Protein AF-A0A973GVQ7-F1 (afdb_monomer)

Secondary structure (DSSP, 8-state):
-HHHHHHHTT-SEEEEE-S-PEESSSTTEE-S----HHHHHHHHHHHHHTT-EEEEEE-SHHHHHHHHHHT-SEEEE-TT--HHHHHHHHHHT-EEE--HHHHHHHHHHSTT-HHHHHHHHHHHHHHHHHHHHHHHTT--B-------TT-GGGTTHHHHHHHHHHHTT--HHHHHHIIIIIHHHHH--

pLDDT: mean 93.98, std 6.89, range [65.0, 98.88]

Radius of gyration: 16.35 Å; Cα contacts (8 Å, |Δi|>4): 325; chains: 1; bounding box: 39×35×39 Å

Nearest PDB structures (foldseek):
  2qs8-assembly1_A  TM=8.016E-01  e=3.398E-11  Alteromonas macleodii
  3mtw-assembly1_A  TM=8.239E-01  e=4.377E-10  Caulobacter vibrioides
  3feq-assembly2_M  TM=8.309E-01  e=1.442E-09  unidentified
  4c60-assembly2_C  TM=8.393E-01  e=1.026E-09  Aspergillus niger
  4c65-assembly2_H-3  TM=8.334E-01  e=4.244E-09  Aspergillus niger

Mean predicted aligned error: 3.51 Å

Structure (mmCIF, N/CA/C/O backbone):
data_AF-A0A973GVQ7-F1
#
_entry.id   AF-A0A973GVQ7-F1
#
loop_
_atom_site.group_PDB
_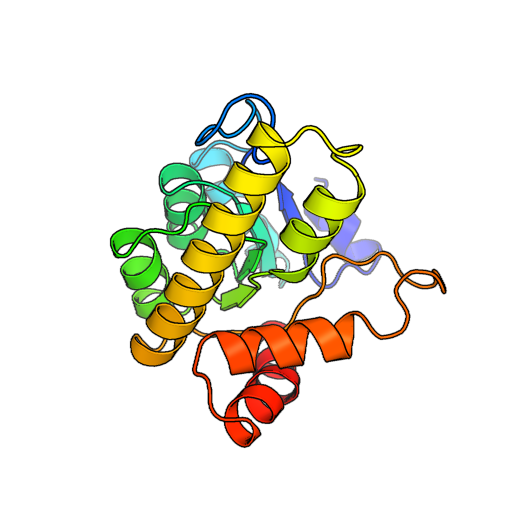atom_site.id
_atom_site.type_symbol
_atom_site.label_atom_id
_atom_site.label_alt_id
_atom_site.label_comp_id
_atom_site.label_asym_id
_atom_site.label_entity_id
_atom_site.label_seq_id
_atom_site.pdbx_PDB_ins_code
_atom_site.Cartn_x
_atom_site.Cartn_y
_atom_site.Cartn_z
_atom_site.occupancy
_atom_site.B_iso_or_equiv
_atom_site.auth_seq_id
_atom_site.auth_comp_id
_atom_site.auth_asym_id
_atom_site.auth_atom_id
_atom_site.pdbx_PDB_model_num
ATOM 1 N N . MET A 1 1 ? -4.700 16.842 22.163 1.00 79.12 1 MET A N 1
ATOM 2 C CA . MET A 1 1 ? -4.064 15.659 21.551 1.00 79.12 1 MET A CA 1
ATOM 3 C C . MET A 1 1 ? -4.290 15.729 20.045 1.00 79.12 1 MET A C 1
ATOM 5 O O . MET A 1 1 ? -5.396 16.073 19.644 1.00 79.12 1 MET A O 1
ATOM 9 N N . GLU A 1 2 ? -3.258 15.483 19.234 1.00 92.88 2 GLU A N 1
ATOM 10 C CA . GLU A 1 2 ? -3.219 15.854 17.804 1.00 92.88 2 GLU A CA 1
ATOM 11 C C . GLU A 1 2 ? -4.298 15.180 16.939 1.00 92.88 2 GLU A C 1
ATOM 13 O O . GLU A 1 2 ? -4.931 15.851 16.133 1.00 92.88 2 GLU A O 1
ATOM 18 N N . ILE A 1 3 ? -4.600 13.894 17.158 1.00 94.88 3 ILE A N 1
ATOM 19 C CA . ILE A 1 3 ? -5.640 13.168 16.397 1.00 94.88 3 ILE A CA 1
ATOM 20 C C . ILE A 1 3 ? -7.017 13.833 16.534 1.00 94.88 3 ILE A C 1
ATOM 22 O O . ILE A 1 3 ? -7.736 13.996 15.551 1.00 94.88 3 ILE A O 1
ATOM 26 N N . LEU A 1 4 ? -7.382 14.260 17.747 1.00 94.44 4 LEU A N 1
ATOM 27 C CA . LEU A 1 4 ? -8.649 14.950 17.989 1.00 94.44 4 LEU A CA 1
ATOM 28 C C . LEU A 1 4 ? -8.700 16.303 17.271 1.00 94.44 4 LEU A C 1
ATOM 30 O O . LEU A 1 4 ? -9.751 16.688 16.764 1.00 94.44 4 LEU A O 1
ATOM 34 N N . LYS A 1 5 ? -7.570 17.014 17.220 1.00 96.69 5 LYS A N 1
ATOM 35 C CA . LYS A 1 5 ? -7.463 18.268 16.474 1.00 96.69 5 LYS A CA 1
ATOM 36 C C . LYS A 1 5 ? -7.666 18.013 14.979 1.00 96.69 5 LYS A C 1
ATOM 38 O O . LYS A 1 5 ? -8.563 18.615 14.408 1.00 96.69 5 LYS A O 1
ATOM 43 N N . LEU A 1 6 ? -6.947 17.049 14.395 1.00 96.69 6 LEU A N 1
ATOM 44 C CA . LEU A 1 6 ? -7.108 16.659 12.988 1.00 96.69 6 LEU A CA 1
ATOM 45 C C . LEU A 1 6 ? -8.555 16.279 12.658 1.00 96.69 6 LEU A C 1
ATOM 47 O O . LEU A 1 6 ? -9.089 16.721 11.645 1.00 96.69 6 LEU A O 1
ATOM 51 N N . ARG A 1 7 ? -9.226 15.519 13.534 1.00 95.81 7 ARG A N 1
ATOM 52 C CA . ARG A 1 7 ? -10.652 15.212 13.368 1.00 95.81 7 ARG A CA 1
ATOM 53 C C . ARG A 1 7 ? -11.508 16.477 13.338 1.00 95.81 7 ARG A C 1
ATOM 55 O O . ARG A 1 7 ? -12.379 16.603 12.485 1.00 95.81 7 ARG A O 1
ATOM 62 N N . ASN A 1 8 ? -11.310 17.376 14.300 1.00 96.75 8 ASN A N 1
ATOM 63 C CA . ASN A 1 8 ? -12.098 18.605 14.405 1.00 96.75 8 ASN A CA 1
ATOM 64 C C . ASN A 1 8 ? -11.833 19.554 13.223 1.00 96.75 8 ASN A C 1
ATOM 66 O O . ASN A 1 8 ? -12.733 20.290 12.832 1.00 96.75 8 ASN A O 1
ATOM 70 N N . ASP A 1 9 ? -10.643 19.469 12.627 1.00 97.25 9 ASP A N 1
ATOM 71 C CA . ASP A 1 9 ? -10.263 20.169 11.398 1.00 97.25 9 ASP A CA 1
ATOM 72 C C . ASP A 1 9 ? -10.809 19.475 10.127 1.00 97.25 9 ASP A C 1
ATOM 74 O O . ASP A 1 9 ? -10.591 19.953 9.015 1.00 97.25 9 ASP A O 1
ATOM 78 N N . GLY A 1 10 ? -11.552 18.370 10.275 1.00 96.31 10 GLY A N 1
ATOM 79 C CA . GLY A 1 10 ? -12.269 17.696 9.191 1.00 96.31 10 GLY A 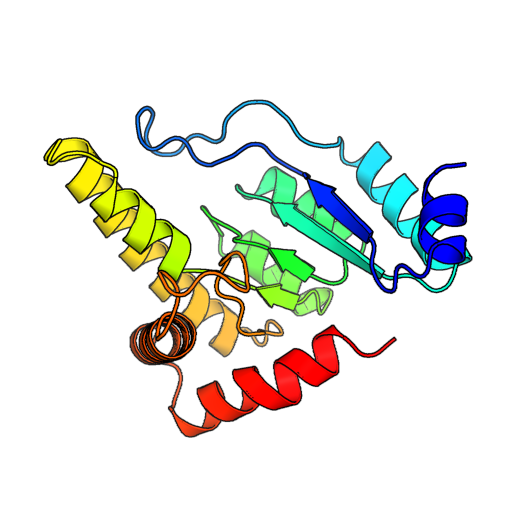CA 1
ATOM 80 C C . GLY A 1 10 ? -11.566 16.477 8.595 1.00 96.31 10 GLY A C 1
ATOM 81 O O . GLY A 1 10 ? -11.977 16.014 7.536 1.00 96.31 10 GLY A O 1
ATOM 82 N N . ALA A 1 11 ? -10.522 15.939 9.233 1.00 95.94 11 ALA A N 1
ATOM 83 C CA . ALA A 1 11 ? -9.869 14.728 8.742 1.00 95.94 11 ALA A CA 1
ATOM 84 C C . ALA A 1 11 ? -10.809 13.510 8.794 1.00 95.94 11 ALA A C 1
ATOM 86 O O . ALA A 1 11 ? -11.403 13.210 9.832 1.00 95.94 11 ALA A O 1
ATOM 87 N N . ASP A 1 12 ? -10.873 12.766 7.688 1.00 93.81 12 ASP A N 1
ATOM 88 C CA . ASP A 1 12 ? -11.610 11.500 7.594 1.00 93.81 12 ASP A CA 1
ATOM 89 C C . ASP A 1 12 ? -10.778 10.280 8.004 1.00 93.81 12 ASP A C 1
ATOM 91 O O . ASP A 1 12 ? -11.312 9.269 8.467 1.00 93.81 12 ASP A O 1
ATOM 95 N N . ILE A 1 13 ? -9.464 10.372 7.808 1.00 96.12 13 ILE A N 1
ATOM 96 C CA . ILE A 1 13 ? -8.483 9.296 7.947 1.00 96.12 13 ILE A CA 1
ATOM 97 C C . ILE A 1 13 ? -7.193 9.900 8.507 1.00 96.12 13 ILE A C 1
ATOM 99 O O . ILE A 1 13 ? -6.835 11.035 8.189 1.00 96.12 13 ILE A O 1
ATOM 103 N N . ILE A 1 14 ? -6.462 9.123 9.301 1.00 97.81 14 ILE A N 1
ATOM 104 C CA . ILE A 1 14 ? -5.103 9.447 9.734 1.00 97.81 14 ILE A CA 1
ATOM 105 C C . ILE A 1 14 ? -4.108 8.684 8.854 1.00 97.81 14 ILE A C 1
ATOM 107 O O . ILE A 1 14 ? -4.175 7.462 8.753 1.00 97.81 14 ILE A O 1
ATOM 111 N N . LYS A 1 15 ? -3.155 9.382 8.231 1.00 97.56 15 LYS A N 1
ATOM 112 C CA . LYS A 1 15 ? -2.021 8.750 7.537 1.00 97.56 15 LYS A CA 1
ATOM 113 C C . LYS A 1 15 ? -0.801 8.775 8.452 1.00 97.56 15 LYS A C 1
ATOM 115 O O . LYS A 1 15 ? -0.474 9.824 9.002 1.00 97.56 15 LYS A O 1
ATOM 120 N N . ILE A 1 16 ? -0.113 7.645 8.582 1.00 98.00 16 ILE A N 1
ATOM 121 C CA . ILE A 1 16 ? 1.138 7.537 9.342 1.00 98.00 16 ILE A CA 1
ATOM 122 C C . ILE A 1 16 ? 2.281 7.030 8.464 1.00 98.00 16 ILE A C 1
ATOM 124 O O . ILE A 1 16 ? 2.065 6.389 7.432 1.00 98.00 16 ILE A O 1
ATOM 128 N N . ILE A 1 17 ? 3.504 7.297 8.915 1.00 96.81 17 ILE A N 1
ATOM 129 C CA . ILE A 1 17 ? 4.741 6.784 8.330 1.00 96.81 17 ILE A CA 1
ATOM 130 C C . ILE A 1 17 ? 5.286 5.712 9.282 1.00 96.81 17 ILE A C 1
ATOM 132 O O . ILE A 1 17 ? 5.779 6.034 10.358 1.00 96.81 17 ILE A O 1
ATOM 136 N N . ALA A 1 18 ? 5.124 4.436 8.931 1.00 96.94 18 ALA A N 1
ATOM 137 C CA . ALA A 1 18 ? 5.507 3.286 9.761 1.00 96.94 18 ALA A CA 1
ATOM 138 C C . ALA A 1 18 ? 6.899 2.722 9.415 1.00 96.94 18 ALA A C 1
ATOM 140 O O . ALA A 1 18 ? 7.413 1.862 10.120 1.00 96.94 18 ALA A O 1
ATOM 141 N N . SER A 1 19 ? 7.521 3.216 8.345 1.00 96.62 19 SER A N 1
ATOM 142 C CA . SER A 1 19 ? 8.895 2.901 7.945 1.00 96.62 19 SER A CA 1
ATOM 143 C C . SER A 1 19 ? 9.530 4.096 7.238 1.00 96.62 19 SER A C 1
ATOM 145 O O . SER A 1 19 ? 8.832 5.038 6.868 1.00 96.62 19 SER A O 1
ATOM 147 N N . GLY A 1 20 ? 10.832 4.035 6.964 1.00 93.50 20 GLY A N 1
ATOM 148 C CA . GLY A 1 20 ? 11.444 4.905 5.962 1.00 93.50 20 GLY A CA 1
ATOM 149 C C . GLY A 1 20 ? 11.081 4.527 4.520 1.00 93.50 20 GLY A C 1
ATOM 150 O O . GLY A 1 20 ? 10.266 3.632 4.259 1.00 93.50 20 GLY A O 1
ATOM 151 N N . VAL A 1 21 ? 11.733 5.207 3.578 1.00 90.00 21 VAL A N 1
ATOM 152 C CA . VAL A 1 21 ? 11.596 4.960 2.138 1.00 90.00 21 VAL A CA 1
ATOM 153 C C . VAL A 1 21 ? 12.540 3.848 1.692 1.00 90.00 21 VAL A C 1
ATOM 155 O O . VAL A 1 21 ? 13.562 3.592 2.328 1.00 90.00 21 VAL A O 1
ATOM 158 N N . VAL A 1 22 ? 12.223 3.188 0.581 1.00 88.00 22 VAL A N 1
ATOM 159 C CA . VAL A 1 22 ? 13.160 2.246 -0.040 1.00 88.00 22 VAL A CA 1
ATOM 160 C C . VAL A 1 22 ? 14.355 3.008 -0.604 1.00 88.00 22 VAL A C 1
ATOM 162 O O . VAL A 1 22 ? 14.188 4.022 -1.281 1.00 88.00 22 VAL A O 1
ATOM 165 N N . SER A 1 23 ? 15.559 2.511 -0.329 1.00 83.75 23 SER A N 1
ATOM 166 C CA . SER A 1 23 ? 16.778 3.029 -0.937 1.00 83.75 23 SER A CA 1
ATOM 167 C C . SER A 1 23 ? 17.035 2.345 -2.273 1.00 83.75 23 SER A C 1
ATOM 169 O O . SER A 1 23 ? 17.154 1.123 -2.351 1.00 83.75 23 SER A O 1
ATOM 171 N N . PHE A 1 24 ? 17.165 3.148 -3.326 1.00 75.50 24 PHE A N 1
ATOM 172 C CA . PHE A 1 24 ? 17.597 2.667 -4.640 1.00 75.50 24 PHE A CA 1
ATOM 173 C C . PHE A 1 24 ? 19.120 2.718 -4.814 1.00 75.50 24 PHE A C 1
ATOM 175 O O . PHE A 1 24 ? 19.647 2.105 -5.736 1.00 75.50 24 PHE A O 1
ATOM 182 N N . GLU A 1 25 ? 19.832 3.415 -3.922 1.00 75.50 25 GLU A N 1
ATOM 183 C CA . GLU A 1 25 ? 21.301 3.443 -3.892 1.00 75.50 25 GLU A CA 1
ATOM 184 C C . GLU A 1 25 ? 21.886 2.293 -3.057 1.00 75.50 25 GLU A C 1
ATOM 186 O O . GLU A 1 25 ? 22.989 1.829 -3.331 1.00 75.50 25 GLU A O 1
ATOM 191 N N . LEU A 1 26 ? 21.134 1.808 -2.062 1.00 79.19 26 LEU A N 1
ATOM 192 C CA . LEU A 1 26 ? 21.464 0.639 -1.244 1.00 79.19 26 LEU A CA 1
ATOM 193 C C . LEU A 1 26 ? 20.384 -0.437 -1.449 1.00 79.19 26 LEU A C 1
ATOM 195 O O . LEU A 1 26 ? 19.419 -0.488 -0.677 1.00 79.19 26 LEU A O 1
ATOM 199 N N . PRO A 1 27 ? 20.522 -1.278 -2.490 1.00 76.75 27 PRO A N 1
ATOM 200 C CA . PRO A 1 27 ? 19.549 -2.302 -2.847 1.00 76.75 27 PRO A CA 1
ATOM 201 C C . PRO A 1 27 ? 19.057 -3.142 -1.667 1.00 76.75 27 PRO A C 1
ATOM 203 O O . PRO A 1 27 ? 19.843 -3.618 -0.849 1.00 76.75 27 PRO A O 1
ATOM 206 N N . GLY A 1 28 ? 17.741 -3.345 -1.594 1.00 77.25 28 GLY A N 1
ATOM 207 C CA . GLY A 1 28 ? 17.105 -4.181 -0.572 1.00 77.25 28 GLY A CA 1
ATOM 208 C C . GLY A 1 28 ? 16.998 -3.536 0.812 1.00 77.25 28 GLY A C 1
ATOM 209 O O . GLY A 1 28 ? 16.635 -4.219 1.767 1.00 77.25 28 GLY A O 1
ATOM 210 N N . THR A 1 29 ? 17.306 -2.242 0.947 1.00 86.56 29 THR A N 1
ATOM 211 C CA . THR A 1 29 ? 17.254 -1.549 2.240 1.00 86.56 29 THR A CA 1
ATOM 212 C C . THR A 1 29 ? 16.146 -0.505 2.302 1.00 86.56 29 THR A C 1
ATOM 214 O O . THR A 1 29 ? 15.753 0.102 1.303 1.00 86.56 29 THR A O 1
ATOM 217 N N . VAL A 1 30 ? 15.645 -0.296 3.516 1.00 90.94 30 VAL A N 1
ATOM 218 C CA . VAL A 1 30 ? 14.719 0.782 3.863 1.00 90.94 30 VAL A CA 1
ATOM 219 C C . VAL A 1 30 ? 15.483 1.761 4.744 1.00 90.94 30 VAL A C 1
ATOM 221 O O . VAL A 1 30 ? 16.215 1.343 5.644 1.00 90.94 30 VAL A O 1
ATOM 224 N N . THR A 1 31 ? 15.351 3.061 4.483 1.00 90.25 31 THR A N 1
ATOM 225 C CA . THR A 1 31 ? 16.006 4.081 5.306 1.00 90.25 31 THR A CA 1
ATOM 226 C C . THR A 1 31 ? 15.492 4.015 6.750 1.00 90.25 31 THR A C 1
ATOM 228 O O . THR A 1 31 ? 14.340 3.633 6.975 1.00 90.25 31 THR A O 1
ATOM 231 N N . PRO A 1 32 ? 16.287 4.430 7.750 1.00 87.88 32 PRO A N 1
ATOM 232 C CA . PRO A 1 32 ? 15.789 4.559 9.115 1.00 87.88 32 PRO A CA 1
ATOM 233 C C . PRO A 1 32 ? 14.586 5.507 9.196 1.00 87.88 32 PRO A C 1
ATOM 235 O O . PRO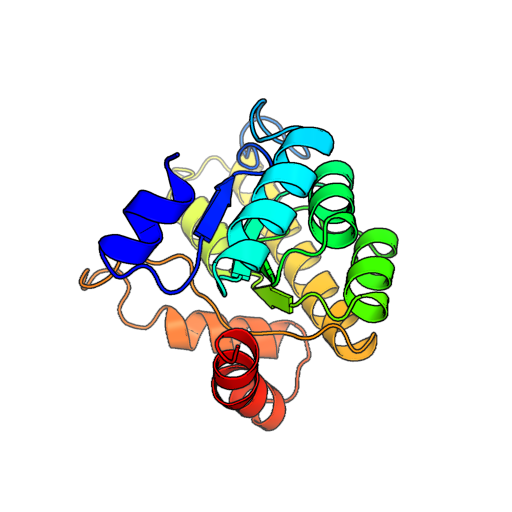 A 1 32 ? 14.510 6.491 8.456 1.00 87.88 32 PRO A O 1
ATOM 238 N N . GLY A 1 33 ? 13.672 5.225 10.121 1.00 90.06 33 GLY A N 1
ATOM 239 C CA . GLY A 1 33 ? 12.511 6.064 10.405 1.00 90.06 33 GLY A CA 1
ATOM 240 C C . GLY A 1 33 ? 11.217 5.268 10.535 1.00 90.06 33 GLY A C 1
ATOM 241 O O . GLY A 1 33 ? 11.180 4.059 10.307 1.00 90.06 33 GLY A O 1
ATOM 242 N N . GLY A 1 34 ? 10.155 5.988 10.880 1.00 93.94 34 GLY A N 1
ATOM 243 C CA . GLY A 1 34 ? 8.832 5.432 11.126 1.00 93.94 34 GLY A CA 1
ATOM 244 C C . GLY A 1 34 ? 8.540 5.189 12.605 1.00 93.94 34 GLY A C 1
ATOM 245 O O . GLY A 1 34 ? 9.440 5.182 13.444 1.00 93.94 34 GLY A O 1
ATOM 246 N N . PHE A 1 35 ? 7.256 5.033 12.913 1.00 94.38 35 PHE A N 1
ATOM 247 C CA . PHE A 1 35 ? 6.781 4.722 14.259 1.00 94.38 35 PHE A CA 1
ATOM 248 C C . PHE A 1 35 ? 7.119 3.285 14.671 1.00 94.38 35 PHE A C 1
ATOM 250 O O . PHE A 1 35 ? 7.047 2.354 13.870 1.00 94.38 35 PHE A O 1
ATOM 257 N N . SER A 1 36 ? 7.428 3.094 15.951 1.00 95.56 36 SER A N 1
ATOM 258 C CA . SER A 1 36 ? 7.532 1.772 16.569 1.00 95.56 36 SER A CA 1
ATOM 259 C C . SER A 1 36 ? 6.179 1.051 16.597 1.00 95.56 36 SER A C 1
ATOM 261 O O . SER A 1 36 ? 5.117 1.668 16.512 1.00 95.56 36 SER A O 1
ATOM 263 N N . ALA A 1 37 ? 6.193 -0.271 16.787 1.00 96.44 37 ALA A N 1
ATOM 264 C CA . ALA A 1 37 ? 4.963 -1.060 16.887 1.00 96.44 37 ALA A CA 1
ATOM 265 C C . ALA A 1 37 ? 4.026 -0.573 18.015 1.00 96.44 37 ALA A C 1
ATOM 267 O O . ALA A 1 37 ? 2.806 -0.594 17.852 1.00 96.44 37 ALA A O 1
ATOM 268 N N . ASP A 1 38 ? 4.576 -0.101 19.138 1.00 98.06 38 ASP A N 1
ATOM 269 C CA . ASP A 1 38 ? 3.792 0.453 20.250 1.00 98.06 38 ASP A CA 1
ATOM 270 C C . ASP A 1 38 ? 3.126 1.778 19.887 1.00 98.06 38 ASP A C 1
ATOM 272 O O . ASP A 1 38 ? 1.942 1.973 20.165 1.00 98.06 38 ASP A O 1
ATOM 276 N N . GLU A 1 39 ? 3.851 2.660 19.202 1.00 97.81 39 GLU A N 1
ATOM 277 C CA . GLU A 1 39 ? 3.306 3.927 18.719 1.00 97.81 39 GLU A CA 1
ATOM 278 C C . GLU A 1 39 ? 2.222 3.699 17.664 1.00 97.81 39 GLU A C 1
ATOM 280 O O . GLU A 1 39 ? 1.172 4.333 17.732 1.00 97.81 39 GLU A O 1
ATOM 285 N N . ILE A 1 40 ? 2.410 2.753 16.735 1.00 98.44 40 ILE A N 1
ATOM 286 C CA . ILE A 1 40 ? 1.380 2.426 15.739 1.00 98.44 40 ILE A CA 1
ATOM 287 C C . ILE A 1 40 ? 0.117 1.899 16.433 1.00 98.44 40 ILE A C 1
ATOM 289 O O . ILE A 1 40 ? -0.982 2.364 16.130 1.00 98.44 40 ILE A O 1
ATOM 293 N N . ARG A 1 41 ? 0.253 0.982 17.404 1.00 98.44 41 ARG A N 1
ATOM 294 C CA . ARG A 1 41 ? -0.886 0.480 18.193 1.00 98.44 41 ARG A CA 1
ATOM 295 C C . ARG A 1 41 ? -1.614 1.601 18.926 1.00 98.44 41 ARG A C 1
ATOM 297 O O . ARG A 1 41 ? -2.844 1.638 18.907 1.00 98.44 41 ARG A O 1
ATOM 304 N N . PHE A 1 42 ? -0.871 2.524 19.533 1.00 97.94 42 PHE A N 1
ATOM 305 C CA . PHE A 1 42 ? -1.446 3.693 20.190 1.00 97.94 42 PHE A CA 1
ATOM 306 C C . PHE A 1 42 ? -2.214 4.580 19.200 1.00 97.94 42 PHE A C 1
ATOM 308 O O . PHE A 1 42 ? -3.365 4.926 19.457 1.00 97.94 42 PHE A O 1
ATOM 315 N N . LEU A 1 43 ? -1.618 4.901 18.047 1.00 98.06 43 LEU A N 1
ATOM 316 C CA . LEU A 1 43 ? -2.232 5.745 17.019 1.00 98.06 43 LEU A CA 1
ATOM 317 C C . LEU A 1 43 ? -3.514 5.122 16.454 1.00 98.06 43 LEU A C 1
ATOM 319 O O . LEU A 1 43 ? -4.504 5.832 16.287 1.00 98.06 43 LEU A O 1
ATOM 323 N N . VAL A 1 44 ? -3.524 3.807 16.203 1.00 98.31 44 VAL A N 1
ATOM 324 C CA . VAL A 1 44 ? -4.725 3.087 15.745 1.00 98.31 44 VAL A CA 1
ATOM 325 C C . VAL A 1 44 ? -5.820 3.114 16.808 1.00 98.31 44 VAL A C 1
ATOM 327 O O . VAL A 1 44 ? -6.959 3.467 16.498 1.00 98.31 44 VAL A O 1
ATOM 330 N N . ALA A 1 45 ? -5.488 2.792 18.061 1.00 97.94 45 ALA A N 1
ATOM 331 C CA . ALA A 1 45 ? -6.458 2.805 19.152 1.00 97.94 45 ALA A CA 1
ATOM 332 C C . ALA A 1 45 ? -7.066 4.202 19.346 1.00 97.94 45 ALA A C 1
ATOM 334 O O . ALA A 1 45 ? -8.282 4.348 19.485 1.00 97.94 45 ALA A O 1
ATOM 335 N N . GLU A 1 46 ? -6.231 5.237 19.311 1.00 97.56 46 GLU A N 1
ATOM 336 C CA . GLU A 1 46 ? -6.663 6.607 19.541 1.00 97.56 46 GLU A CA 1
ATOM 337 C C . GLU A 1 46 ? -7.476 7.181 18.370 1.00 97.56 46 GLU A C 1
ATOM 339 O O . GLU A 1 46 ? -8.507 7.818 18.587 1.00 97.56 46 GLU A O 1
ATOM 344 N N . ALA A 1 47 ? -7.088 6.899 17.122 1.00 97.25 47 ALA A N 1
ATOM 345 C CA . ALA A 1 47 ? -7.903 7.222 15.950 1.00 97.25 47 ALA A CA 1
ATOM 346 C C . ALA A 1 47 ? -9.277 6.531 16.016 1.00 97.25 47 ALA A C 1
ATOM 348 O O . ALA A 1 47 ? -10.309 7.172 15.790 1.00 97.25 47 ALA A O 1
ATOM 349 N N . GLY A 1 48 ? -9.305 5.260 16.432 1.00 96.19 48 GLY A N 1
ATOM 350 C CA . GLY A 1 48 ? -10.529 4.479 16.597 1.00 96.19 48 GLY A CA 1
ATOM 351 C C . GLY A 1 48 ? -11.507 5.077 17.615 1.00 96.19 48 GLY A C 1
ATOM 352 O O . GLY A 1 48 ? -12.700 5.176 17.327 1.00 96.19 48 GLY A O 1
ATOM 353 N N . ARG A 1 49 ? -11.023 5.591 18.761 1.00 95.88 49 ARG A N 1
ATOM 354 C CA . ARG A 1 49 ? -11.850 6.315 19.763 1.00 95.88 49 ARG A CA 1
ATOM 355 C C . ARG A 1 49 ? -12.562 7.539 19.185 1.00 95.88 49 ARG A C 1
ATOM 357 O O . ARG A 1 49 ? -13.530 8.043 19.756 1.00 95.88 49 ARG A O 1
ATOM 364 N N . HIS A 1 50 ? -12.063 8.030 18.062 1.00 95.00 50 HIS A N 1
ATOM 365 C CA . HIS A 1 50 ? -12.536 9.212 17.375 1.00 95.00 50 HIS A CA 1
ATOM 366 C C . HIS A 1 50 ? -13.287 8.905 16.073 1.00 95.00 50 HIS A C 1
ATOM 368 O O . HIS A 1 50 ? -13.711 9.850 15.406 1.00 95.00 50 HIS A O 1
ATOM 374 N N . GLY A 1 51 ? -13.518 7.623 15.761 1.00 94.12 51 GLY A N 1
ATOM 375 C CA . GLY A 1 51 ? -14.225 7.182 14.556 1.00 94.12 51 GLY A CA 1
ATOM 376 C C . GLY A 1 51 ? -13.408 7.356 13.275 1.00 94.12 51 GLY A C 1
ATOM 377 O O . GLY A 1 51 ? -13.992 7.517 12.202 1.00 94.12 51 GLY A O 1
ATOM 378 N N . LEU A 1 52 ? -12.077 7.380 13.397 1.00 96.38 52 LEU A N 1
ATOM 379 C CA . LEU A 1 52 ? -11.135 7.504 12.291 1.00 96.38 52 LEU A CA 1
ATOM 380 C C . LEU A 1 52 ? -10.382 6.191 12.075 1.00 96.38 52 LEU A C 1
ATOM 382 O O . LEU A 1 52 ? -10.051 5.479 13.021 1.00 96.38 52 LEU A O 1
ATOM 386 N N . SER A 1 53 ? -10.067 5.910 10.814 1.00 97.19 53 SER A N 1
ATOM 387 C CA . SER A 1 53 ? -9.161 4.829 10.423 1.00 97.19 53 SER A CA 1
ATOM 388 C C . SER A 1 53 ? -7.730 5.341 10.247 1.00 97.19 53 SER A C 1
ATOM 390 O O . SER A 1 53 ? -7.520 6.526 9.981 1.00 97.19 53 SER A O 1
ATOM 392 N N . VAL A 1 54 ? -6.750 4.439 10.346 1.00 98.44 54 VAL A N 1
ATOM 393 C CA . VAL A 1 54 ? -5.333 4.734 10.080 1.00 98.44 54 VAL A CA 1
ATOM 394 C C . VAL A 1 54 ? -4.878 4.038 8.802 1.00 98.44 54 VAL A C 1
ATOM 396 O O . VAL A 1 54 ? -5.106 2.844 8.651 1.00 98.44 54 VAL A O 1
ATOM 399 N N . MET A 1 55 ? -4.201 4.751 7.908 1.00 98.56 55 MET A N 1
ATOM 400 C CA . MET A 1 55 ? -3.502 4.192 6.743 1.00 98.56 55 MET A CA 1
ATOM 401 C C . MET A 1 55 ? -1.996 4.376 6.929 1.00 98.56 55 MET A C 1
ATOM 403 O O . MET A 1 55 ? -1.564 5.422 7.420 1.00 98.56 55 MET A O 1
ATOM 407 N N . ALA A 1 56 ? -1.180 3.395 6.548 1.00 98.62 56 ALA A N 1
ATOM 408 C CA . ALA A 1 56 ? 0.248 3.407 6.858 1.00 98.62 56 ALA A CA 1
ATOM 409 C C . ALA A 1 56 ? 1.128 3.277 5.615 1.00 98.62 56 ALA A C 1
ATOM 411 O O . ALA A 1 56 ? 1.064 2.282 4.899 1.00 98.62 56 ALA A O 1
ATOM 412 N N . HIS A 1 57 ? 2.017 4.251 5.407 1.00 98.56 57 HIS A N 1
ATOM 413 C CA . HIS A 1 57 ? 3.223 4.026 4.608 1.00 98.56 57 HIS A CA 1
ATOM 414 C C . HIS A 1 57 ? 4.086 2.993 5.330 1.00 98.56 57 HIS A C 1
ATOM 416 O O . HIS A 1 57 ? 4.541 3.265 6.443 1.00 98.56 57 HIS A O 1
ATOM 422 N N . ALA A 1 58 ? 4.301 1.831 4.716 1.00 98.25 58 ALA A N 1
ATOM 423 C CA . ALA A 1 58 ? 5.131 0.779 5.287 1.00 98.25 58 ALA A CA 1
ATOM 424 C C . ALA A 1 58 ? 5.841 -0.009 4.183 1.00 98.25 58 ALA A C 1
ATOM 426 O O . ALA A 1 58 ? 5.202 -0.526 3.270 1.00 98.25 58 ALA A O 1
ATOM 427 N N . ASN A 1 59 ? 7.160 -0.125 4.303 1.00 97.19 59 ASN A N 1
ATOM 428 C CA . ASN A 1 59 ? 8.031 -0.910 3.440 1.00 97.19 59 ASN A CA 1
ATOM 429 C C . ASN A 1 59 ? 8.832 -1.898 4.290 1.00 97.19 59 ASN A C 1
ATOM 431 O O . ASN A 1 59 ? 9.265 -1.570 5.398 1.00 97.19 59 ASN A O 1
ATOM 435 N N . GLY A 1 60 ? 9.063 -3.091 3.752 1.00 94.75 60 GLY A N 1
ATOM 436 C CA . GLY A 1 60 ? 9.713 -4.188 4.460 1.00 94.75 60 GLY A CA 1
ATOM 437 C C . GLY A 1 60 ? 8.779 -4.925 5.422 1.00 94.75 60 GLY A C 1
ATOM 438 O O . GLY A 1 60 ? 7.899 -4.346 6.063 1.00 94.75 60 GLY A O 1
ATOM 439 N N . GLU A 1 61 ? 9.003 -6.232 5.538 1.00 94.69 61 GLU A N 1
ATOM 440 C CA . GLU A 1 61 ? 8.130 -7.158 6.267 1.00 94.69 61 GLU A CA 1
ATOM 441 C C . GLU A 1 61 ? 7.843 -6.718 7.708 1.00 94.69 61 GLU A C 1
ATOM 443 O O . GLU A 1 61 ? 6.689 -6.725 8.127 1.00 94.69 61 GLU A O 1
ATOM 448 N N . ALA A 1 62 ? 8.862 -6.290 8.461 1.00 95.25 62 ALA A N 1
ATOM 449 C CA . ALA A 1 62 ? 8.701 -5.946 9.873 1.00 95.25 62 ALA A CA 1
ATOM 450 C C . ALA A 1 62 ? 7.714 -4.785 10.094 1.00 95.25 62 ALA A C 1
ATOM 452 O O . ALA A 1 62 ? 6.850 -4.873 10.968 1.00 95.25 62 ALA A O 1
ATOM 453 N N . ALA A 1 63 ? 7.805 -3.724 9.284 1.00 97.56 63 ALA A N 1
ATOM 454 C CA . ALA A 1 63 ? 6.914 -2.569 9.384 1.00 97.56 63 ALA A CA 1
ATOM 455 C C . ALA A 1 63 ? 5.503 -2.898 8.880 1.00 97.56 63 ALA A C 1
ATOM 457 O O . ALA A 1 63 ? 4.520 -2.525 9.520 1.00 97.56 63 ALA A O 1
ATOM 458 N N . ILE A 1 64 ? 5.401 -3.641 7.770 1.00 98.44 64 ILE A N 1
ATOM 459 C CA . ILE A 1 64 ? 4.118 -4.094 7.213 1.00 98.44 64 ILE A CA 1
ATOM 460 C C . ILE A 1 64 ? 3.381 -4.960 8.238 1.00 98.44 64 ILE A C 1
ATOM 462 O O . ILE A 1 64 ? 2.216 -4.701 8.543 1.00 98.44 64 ILE A O 1
ATOM 466 N N . ARG A 1 65 ? 4.075 -5.940 8.828 1.00 97.94 65 ARG A N 1
ATOM 467 C CA . ARG A 1 65 ? 3.541 -6.812 9.875 1.00 97.94 65 ARG A CA 1
ATOM 468 C C . ARG A 1 65 ? 3.105 -6.015 11.099 1.00 97.94 65 ARG A C 1
ATOM 470 O O . ARG A 1 65 ? 1.973 -6.186 11.536 1.00 97.94 65 ARG A O 1
ATOM 477 N N . ALA A 1 66 ? 3.954 -5.131 11.625 1.00 98.19 66 ALA A N 1
ATOM 478 C CA . ALA A 1 66 ? 3.618 -4.333 12.805 1.00 98.19 66 ALA A CA 1
ATOM 479 C C . ALA A 1 66 ? 2.373 -3.458 12.578 1.00 98.19 66 ALA A C 1
ATOM 481 O O . ALA A 1 66 ? 1.482 -3.415 13.428 1.00 98.19 66 ALA A O 1
ATOM 482 N N . ALA A 1 67 ? 2.277 -2.803 11.418 1.00 98.62 67 ALA A N 1
ATOM 483 C CA . ALA A 1 67 ? 1.127 -1.980 11.067 1.00 98.62 67 ALA A CA 1
ATOM 484 C C . ALA A 1 67 ? -0.150 -2.816 10.881 1.00 98.62 67 ALA A C 1
ATOM 486 O O . ALA A 1 67 ? -1.196 -2.483 11.445 1.00 98.62 67 ALA A O 1
ATOM 487 N N . ALA A 1 68 ? -0.068 -3.934 10.159 1.00 98.56 68 ALA A N 1
ATOM 488 C CA . ALA A 1 68 ? -1.201 -4.834 9.972 1.00 98.56 68 ALA A CA 1
ATOM 489 C C . ALA A 1 68 ? -1.684 -5.437 11.302 1.00 98.56 68 ALA A C 1
ATOM 491 O O . ALA A 1 68 ? -2.885 -5.483 11.570 1.00 98.56 68 ALA A O 1
ATOM 492 N N . GLU A 1 69 ? -0.762 -5.845 12.178 1.00 98.31 69 GLU A N 1
ATOM 493 C CA . GLU A 1 69 ? -1.083 -6.381 13.503 1.00 98.31 69 GLU A CA 1
ATOM 494 C C . GLU A 1 69 ? -1.732 -5.349 14.425 1.00 98.31 69 GLU A C 1
ATOM 496 O O . GLU A 1 69 ? -2.624 -5.704 15.202 1.00 98.31 69 GLU A O 1
ATOM 501 N N . ALA A 1 70 ? -1.329 -4.083 14.305 1.00 98.44 70 ALA A N 1
ATOM 502 C CA . ALA A 1 70 ? -1.939 -2.968 15.016 1.00 98.44 70 ALA A CA 1
ATOM 503 C C . ALA A 1 70 ? -3.357 -2.633 14.524 1.00 98.44 70 ALA A C 1
ATOM 505 O O . ALA A 1 70 ? -4.088 -1.961 15.245 1.00 98.44 70 ALA A O 1
ATOM 506 N N . GLY A 1 71 ? -3.759 -3.118 13.344 1.00 97.94 71 GLY A N 1
ATOM 507 C CA . GLY A 1 71 ? -5.103 -2.924 12.798 1.00 97.94 71 GLY A CA 1
ATOM 508 C C . GLY A 1 71 ? -5.251 -1.666 11.947 1.00 97.94 71 GLY A C 1
ATOM 509 O O . GLY A 1 71 ? -6.323 -1.061 11.934 1.00 97.94 71 GLY A O 1
ATOM 510 N N . VAL A 1 72 ? -4.194 -1.250 11.239 1.00 98.69 72 VAL A N 1
ATOM 511 C CA . VAL A 1 72 ? -4.343 -0.215 10.206 1.00 98.69 72 VAL A CA 1
ATOM 512 C C . VAL A 1 72 ? -5.336 -0.670 9.137 1.00 98.69 72 VAL A C 1
ATOM 514 O O . VAL A 1 72 ? -5.465 -1.853 8.831 1.00 98.69 72 VAL A O 1
ATOM 517 N N . ARG A 1 73 ? -6.037 0.290 8.542 1.00 98.50 73 ARG A N 1
ATOM 518 C CA . ARG A 1 73 ? -7.001 0.061 7.469 1.00 98.50 73 ARG A CA 1
ATOM 519 C C . ARG A 1 73 ? -6.319 -0.366 6.174 1.00 98.50 73 ARG A C 1
ATOM 521 O O . ARG A 1 73 ? -6.829 -1.251 5.489 1.00 98.50 73 ARG A O 1
ATOM 528 N N . SER A 1 74 ? -5.185 0.251 5.856 1.00 98.81 74 SER A N 1
ATOM 529 C CA . SER A 1 74 ? -4.393 -0.091 4.679 1.00 98.81 74 SER A CA 1
ATOM 530 C C . SER A 1 74 ? -2.894 0.057 4.891 1.00 98.81 74 SER A C 1
ATOM 532 O O . SER A 1 74 ? -2.423 0.880 5.684 1.00 98.81 74 SER A O 1
ATOM 534 N N . ILE A 1 75 ? -2.166 -0.745 4.120 1.00 98.88 75 ILE A N 1
ATOM 535 C CA . ILE A 1 75 ? -0.743 -0.608 3.844 1.00 98.88 75 ILE A CA 1
ATOM 536 C C . ILE A 1 75 ? -0.567 0.070 2.494 1.00 98.88 75 ILE A C 1
ATOM 538 O O . ILE A 1 75 ? -1.191 -0.294 1.499 1.00 98.88 75 ILE A O 1
ATOM 542 N N . GLU A 1 76 ? 0.328 1.039 2.476 1.00 98.62 76 GLU A N 1
ATOM 543 C CA . GLU A 1 76 ? 0.581 1.933 1.363 1.00 98.62 76 GLU A CA 1
ATOM 544 C C . GLU A 1 76 ? 1.991 1.646 0.860 1.00 98.62 76 GLU A C 1
ATOM 546 O O . GLU A 1 76 ? 2.925 1.531 1.661 1.00 98.62 76 GLU A O 1
ATOM 551 N N . HIS A 1 77 ? 2.133 1.523 -0.458 1.00 98.00 77 HIS A N 1
ATOM 552 C CA . HIS A 1 77 ? 3.309 0.978 -1.136 1.00 98.00 77 HIS A CA 1
ATOM 553 C C . HIS A 1 77 ? 3.519 -0.504 -0.836 1.00 98.00 77 HIS A C 1
ATOM 555 O O . HIS A 1 77 ? 3.263 -1.339 -1.700 1.00 98.00 77 HIS A O 1
ATOM 561 N N . GLY A 1 78 ? 3.938 -0.865 0.380 1.00 97.56 78 GLY A N 1
ATOM 562 C CA . GLY A 1 78 ? 4.295 -2.242 0.712 1.00 97.56 78 GLY A CA 1
ATOM 563 C C . GLY A 1 78 ? 5.479 -2.747 -0.110 1.00 97.56 78 GLY A C 1
ATOM 564 O O . GLY A 1 78 ? 5.485 -3.908 -0.509 1.00 97.56 78 GLY A O 1
ATOM 565 N N . PHE A 1 79 ? 6.454 -1.891 -0.433 1.00 96.56 79 PHE A N 1
ATOM 566 C CA . PHE A 1 79 ? 7.651 -2.359 -1.129 1.00 96.56 79 PHE A CA 1
ATOM 567 C C . PHE A 1 79 ? 8.407 -3.355 -0.246 1.00 96.56 79 PHE A C 1
ATOM 569 O O . PHE A 1 79 ? 8.411 -3.237 0.981 1.00 96.56 79 PHE A O 1
ATOM 576 N N . PHE A 1 80 ? 9.028 -4.352 -0.880 1.00 95.44 80 PHE A N 1
ATOM 577 C CA . PHE A 1 80 ? 9.567 -5.542 -0.209 1.00 95.44 80 PHE A CA 1
ATOM 578 C C . PHE A 1 80 ? 8.503 -6.374 0.535 1.00 95.44 80 PHE A C 1
ATOM 580 O O . PHE A 1 80 ? 8.774 -6.934 1.597 1.00 95.44 80 PHE A O 1
ATOM 587 N N . MET A 1 81 ? 7.291 -6.463 -0.027 1.00 97.50 81 MET A N 1
ATOM 588 C CA . MET A 1 81 ? 6.253 -7.398 0.420 1.00 97.50 81 MET A CA 1
ATOM 589 C C . MET A 1 81 ? 6.758 -8.847 0.373 1.00 97.50 81 MET A C 1
ATOM 591 O O . MET A 1 81 ? 7.413 -9.252 -0.590 1.00 97.50 81 MET A O 1
ATOM 595 N N . THR A 1 82 ? 6.392 -9.644 1.375 1.00 97.69 82 THR A N 1
ATOM 596 C CA . THR A 1 82 ? 6.705 -11.079 1.461 1.00 97.69 82 THR A CA 1
ATOM 597 C C . THR A 1 82 ? 5.430 -11.911 1.544 1.00 97.69 82 THR A C 1
ATOM 599 O O . THR A 1 82 ? 4.353 -11.382 1.817 1.00 97.69 82 THR A O 1
ATOM 602 N N . ASP A 1 83 ? 5.534 -13.219 1.300 1.00 98.31 83 ASP A N 1
ATOM 603 C CA . ASP A 1 83 ? 4.384 -14.126 1.405 1.00 98.31 83 ASP A CA 1
ATOM 604 C C . ASP A 1 83 ? 3.806 -14.124 2.838 1.00 98.31 83 ASP A C 1
ATOM 606 O O . ASP A 1 83 ? 2.599 -13.985 3.007 1.00 98.31 83 ASP A O 1
ATOM 610 N N . ALA A 1 84 ? 4.662 -14.117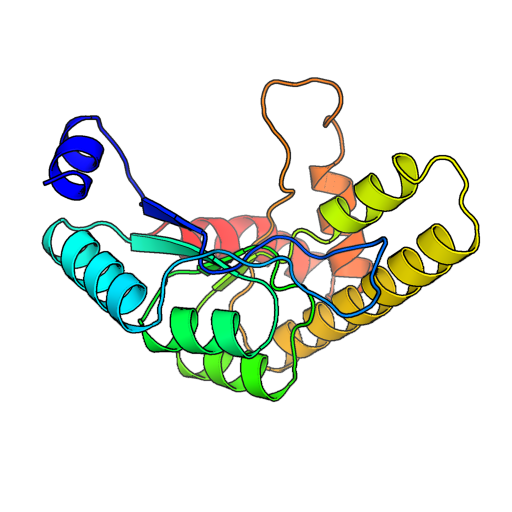 3.869 1.00 97.94 84 ALA A N 1
ATOM 611 C CA . ALA A 1 84 ? 4.228 -14.041 5.267 1.00 97.94 84 ALA A CA 1
ATOM 612 C C . ALA A 1 84 ? 3.487 -12.731 5.595 1.00 97.94 84 ALA A C 1
ATOM 614 O O . ALA A 1 84 ? 2.530 -12.723 6.371 1.00 97.94 84 ALA A O 1
ATOM 615 N N . ALA A 1 85 ? 3.906 -11.610 4.998 1.00 98.06 85 ALA A N 1
ATOM 616 C CA . ALA A 1 85 ? 3.188 -10.351 5.138 1.00 98.06 85 ALA A CA 1
ATOM 617 C C . ALA A 1 85 ? 1.815 -10.405 4.446 1.00 98.06 85 ALA A C 1
ATOM 619 O O . ALA A 1 85 ? 0.835 -9.954 5.037 1.00 98.06 85 ALA A O 1
ATOM 620 N N . LEU A 1 86 ? 1.718 -10.995 3.245 1.00 98.50 86 LEU A N 1
ATOM 621 C CA . LEU A 1 86 ? 0.436 -11.176 2.554 1.00 98.50 86 LEU A CA 1
ATOM 622 C C . LEU A 1 86 ? -0.549 -12.018 3.367 1.00 98.50 86 LEU A C 1
ATOM 624 O O . LEU A 1 86 ? -1.718 -11.642 3.441 1.00 98.50 86 LEU A O 1
ATO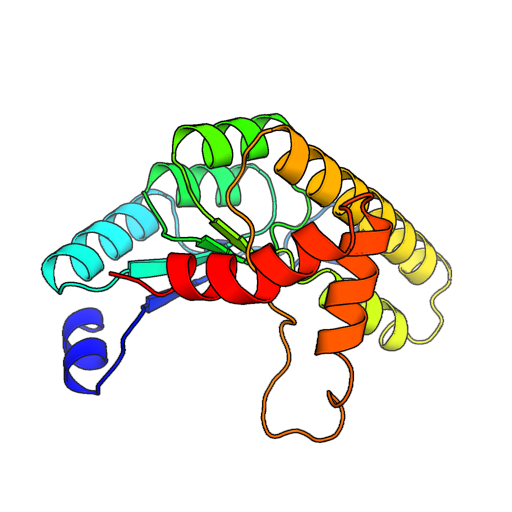M 628 N N . ASP A 1 87 ? -0.083 -13.096 3.999 1.00 98.25 87 ASP A N 1
ATOM 629 C CA . ASP A 1 87 ? -0.919 -13.945 4.855 1.00 98.25 87 ASP A CA 1
ATOM 630 C C . ASP A 1 87 ? -1.555 -13.119 5.982 1.00 98.25 87 ASP A C 1
ATOM 632 O O . ASP A 1 87 ? -2.768 -13.152 6.190 1.00 98.25 87 ASP A O 1
ATOM 636 N N . ILE A 1 88 ? -0.766 -12.263 6.641 1.00 98.19 88 ILE A N 1
ATOM 637 C CA . ILE A 1 88 ? -1.267 -11.380 7.702 1.00 98.19 88 ILE A CA 1
ATOM 638 C C . ILE A 1 88 ? -2.291 -10.372 7.158 1.00 98.19 88 ILE A C 1
ATOM 640 O O . ILE A 1 88 ? -3.307 -10.122 7.815 1.00 98.19 88 ILE A O 1
ATOM 644 N N . LEU A 1 89 ? -2.055 -9.783 5.978 1.00 98.75 89 LEU A N 1
ATOM 645 C CA . LEU A 1 89 ? -3.017 -8.857 5.363 1.00 98.75 89 LEU A CA 1
ATOM 646 C C . LEU A 1 89 ? -4.331 -9.566 5.005 1.00 98.75 89 LEU A C 1
ATOM 648 O O . LEU A 1 89 ? -5.409 -9.012 5.237 1.00 98.75 89 LEU A O 1
ATOM 652 N N . ALA A 1 90 ? -4.252 -10.794 4.483 1.00 98.56 90 ALA A N 1
ATOM 653 C CA . ALA A 1 90 ? -5.407 -11.610 4.122 1.00 98.56 90 ALA A CA 1
ATOM 654 C C . ALA A 1 90 ? -6.231 -12.014 5.352 1.00 98.56 90 ALA A C 1
ATOM 656 O O . ALA A 1 90 ? -7.462 -11.883 5.330 1.00 98.56 90 ALA A O 1
ATOM 657 N N . ASP A 1 91 ? -5.567 -12.447 6.424 1.00 98.25 91 ASP A N 1
ATOM 658 C CA . ASP A 1 91 ? -6.196 -12.860 7.681 1.00 98.25 91 ASP A CA 1
ATOM 659 C C . ASP A 1 91 ? -6.900 -11.689 8.366 1.00 98.25 91 ASP A C 1
ATOM 661 O O . ASP A 1 91 ? -8.043 -11.801 8.813 1.00 98.25 91 ASP A O 1
ATOM 665 N N . ARG A 1 92 ? -6.237 -10.529 8.409 1.00 97.94 92 ARG A N 1
ATOM 666 C CA . ARG A 1 92 ? -6.739 -9.334 9.102 1.00 97.94 92 ARG A CA 1
ATOM 667 C C . ARG A 1 92 ? -7.617 -8.437 8.239 1.00 97.94 92 ARG A C 1
ATOM 669 O O . ARG A 1 92 ? -8.141 -7.449 8.744 1.00 97.94 92 ARG A O 1
ATOM 676 N N . LYS A 1 93 ? -7.781 -8.768 6.954 1.00 98.00 93 LYS A N 1
ATOM 677 C CA . LYS A 1 93 ? -8.506 -7.953 5.964 1.00 98.00 93 LYS A CA 1
ATOM 678 C C . LYS A 1 93 ? -7.980 -6.516 5.887 1.00 98.00 93 LYS A C 1
ATOM 680 O O . LYS A 1 93 ? -8.748 -5.574 5.697 1.00 98.00 93 LYS A O 1
ATOM 685 N N . VAL A 1 94 ? -6.664 -6.363 6.014 1.00 98.69 94 VAL A N 1
ATOM 686 C CA . VAL A 1 94 ? -5.982 -5.080 5.827 1.00 98.69 94 VAL A CA 1
ATOM 687 C C . VAL A 1 94 ? -5.821 -4.851 4.333 1.00 98.69 94 VAL A C 1
ATOM 689 O O . VAL A 1 94 ? -5.318 -5.719 3.620 1.00 98.69 94 VAL A O 1
ATOM 692 N N . PHE A 1 95 ? -6.259 -3.691 3.851 1.00 98.81 95 PHE A N 1
ATOM 693 C CA . PHE A 1 95 ? -6.107 -3.355 2.443 1.00 98.81 95 PHE A CA 1
ATOM 694 C C . PHE A 1 95 ? -4.639 -3.165 2.075 1.00 98.81 95 PHE A C 1
ATOM 696 O O . PHE A 1 95 ? -3.853 -2.632 2.856 1.00 98.81 95 PHE A O 1
ATOM 703 N N . TRP A 1 96 ? -4.284 -3.511 0.845 1.00 98.88 96 TRP A N 1
ATOM 704 C CA . TRP A 1 96 ? -3.014 -3.113 0.257 1.00 98.88 96 TRP A CA 1
ATOM 705 C C . TRP A 1 96 ? -3.239 -2.183 -0.935 1.00 98.88 96 TRP A C 1
ATOM 707 O O . TRP A 1 96 ? -3.992 -2.501 -1.859 1.00 98.88 96 TRP A O 1
ATOM 717 N N . VAL A 1 97 ? -2.578 -1.025 -0.885 1.00 98.81 97 VAL A N 1
ATOM 718 C CA . VAL A 1 97 ? -2.529 0.008 -1.925 1.00 98.81 97 VAL A CA 1
ATOM 719 C C . VAL A 1 97 ? -1.096 0.039 -2.484 1.00 98.81 97 VAL A C 1
ATOM 721 O O . VAL A 1 97 ? -0.231 0.710 -1.914 1.00 98.81 97 VAL A O 1
ATOM 724 N N . PRO A 1 98 ? -0.793 -0.716 -3.560 1.00 98.44 98 PRO A N 1
ATOM 725 C CA . PRO A 1 98 ? 0.587 -1.059 -3.917 1.00 98.44 98 PRO A CA 1
ATOM 726 C C . PRO A 1 98 ? 1.401 0.068 -4.559 1.00 98.44 98 PRO A C 1
ATOM 728 O O . PRO A 1 98 ? 2.624 0.078 -4.440 1.00 98.44 98 PRO A O 1
ATOM 731 N N . THR A 1 99 ? 0.763 1.018 -5.249 1.00 97.94 99 THR A N 1
ATOM 732 C CA . THR A 1 99 ? 1.421 2.180 -5.885 1.00 97.94 99 THR A CA 1
ATOM 733 C C . THR A 1 99 ? 2.621 1.803 -6.769 1.00 97.94 99 THR A C 1
ATOM 735 O O . THR A 1 99 ? 3.685 2.419 -6.702 1.00 97.94 99 THR A O 1
ATOM 738 N N . ALA A 1 100 ? 2.483 0.765 -7.595 1.00 96.50 100 ALA A N 1
ATOM 739 C CA . ALA A 1 100 ? 3.566 0.247 -8.431 1.00 96.50 100 ALA A CA 1
ATOM 740 C C . ALA A 1 100 ? 4.118 1.315 -9.397 1.00 96.50 100 ALA A C 1
ATOM 742 O O . ALA A 1 100 ? 5.313 1.330 -9.704 1.00 96.50 100 ALA A O 1
ATOM 743 N N . GLY A 1 101 ? 3.282 2.268 -9.823 1.00 94.94 101 GLY A N 1
ATOM 744 C CA . GLY A 1 101 ? 3.696 3.413 -10.625 1.00 94.94 101 GLY A CA 1
ATOM 745 C C . GLY A 1 101 ? 4.743 4.300 -9.943 1.00 94.94 101 GLY A C 1
ATOM 746 O O . GLY A 1 101 ? 5.535 4.937 -10.637 1.00 94.94 101 GLY A O 1
ATOM 747 N N . ALA A 1 102 ? 4.820 4.324 -8.607 1.00 93.50 102 ALA A N 1
ATOM 748 C CA . ALA A 1 102 ? 5.846 5.080 -7.887 1.00 93.50 102 ALA A CA 1
ATOM 749 C C . ALA A 1 102 ? 7.260 4.534 -8.136 1.00 93.50 102 ALA A C 1
ATOM 751 O O . ALA A 1 102 ? 8.185 5.324 -8.333 1.00 93.50 102 ALA A O 1
ATOM 752 N N . LEU A 1 103 ? 7.422 3.208 -8.234 1.00 91.38 103 LEU A N 1
ATOM 753 C CA . LEU A 1 103 ? 8.701 2.589 -8.604 1.00 91.38 103 LEU A CA 1
ATOM 754 C C . LEU A 1 103 ? 9.093 2.935 -10.045 1.00 91.38 103 LEU A C 1
ATOM 756 O O . LEU A 1 103 ? 10.243 3.279 -10.303 1.00 91.38 103 LEU A O 1
ATOM 760 N N . ARG A 1 104 ? 8.137 2.938 -10.986 1.00 88.75 104 ARG A N 1
ATOM 761 C CA . ARG A 1 104 ? 8.407 3.342 -12.381 1.00 88.75 104 ARG A CA 1
ATOM 762 C C . ARG A 1 104 ? 8.906 4.779 -12.478 1.00 88.75 104 ARG A C 1
ATOM 764 O O . ARG A 1 104 ? 9.881 5.045 -13.172 1.00 88.75 104 ARG A O 1
ATOM 771 N N . ARG A 1 105 ? 8.304 5.696 -11.719 1.00 88.81 105 ARG A N 1
ATOM 772 C CA . ARG A 1 105 ? 8.764 7.092 -11.653 1.00 88.81 105 ARG A CA 1
ATOM 773 C C . ARG A 1 105 ? 10.135 7.237 -10.998 1.00 88.81 105 ARG A C 1
ATOM 775 O O . ARG A 1 105 ? 10.848 8.191 -11.297 1.00 88.81 105 ARG A O 1
ATOM 782 N N . ALA A 1 106 ? 10.519 6.324 -10.107 1.00 85.06 106 ALA A N 1
ATOM 783 C CA . ALA A 1 106 ? 11.871 6.309 -9.558 1.00 85.06 106 ALA A CA 1
ATOM 784 C C . ALA A 1 106 ? 12.918 5.974 -10.635 1.00 85.06 106 ALA A C 1
ATOM 786 O O . ALA A 1 106 ? 13.986 6.584 -10.633 1.00 85.06 106 ALA A O 1
ATOM 787 N N . VAL A 1 107 ? 12.593 5.101 -11.603 1.00 83.44 107 VAL A N 1
ATOM 788 C CA . VAL A 1 107 ? 13.459 4.820 -12.768 1.00 83.44 107 VAL A CA 1
ATOM 789 C C . VAL A 1 107 ? 13.726 6.089 -13.577 1.00 83.44 107 VAL A C 1
ATOM 791 O O . VAL A 1 107 ? 14.874 6.379 -13.903 1.00 83.44 107 VAL A O 1
ATOM 794 N N . GLU A 1 108 ? 12.685 6.878 -13.856 1.00 77.88 108 GLU A N 1
ATOM 795 C CA . GLU A 1 108 ? 12.796 8.133 -14.620 1.00 77.88 108 GLU A CA 1
ATOM 796 C C . GLU A 1 108 ? 13.740 9.146 -13.950 1.00 77.88 108 GLU A C 1
ATOM 798 O O . GLU A 1 108 ? 14.389 9.940 -14.628 1.00 77.88 108 GLU A O 1
ATOM 803 N N . ARG A 1 109 ? 13.842 9.102 -12.615 1.00 77.44 109 ARG A N 1
ATOM 804 C CA . ARG A 1 109 ? 14.698 9.986 -11.809 1.00 77.44 109 ARG A CA 1
ATOM 805 C C . ARG A 1 109 ? 16.113 9.459 -11.596 1.00 77.44 109 ARG A C 1
ATOM 807 O O . ARG A 1 109 ? 16.951 10.213 -11.121 1.00 77.44 109 ARG A O 1
ATOM 814 N N . ALA A 1 110 ? 16.403 8.203 -11.931 1.00 74.50 110 ALA A N 1
ATOM 815 C CA . ALA A 1 110 ? 17.710 7.588 -11.691 1.00 74.50 110 ALA A CA 1
ATOM 816 C C . ALA A 1 110 ? 18.819 8.067 -12.660 1.00 74.50 110 ALA A C 1
ATOM 818 O O . ALA A 1 110 ? 19.912 7.501 -12.653 1.00 74.50 110 ALA A O 1
ATOM 819 N N . GLU A 1 111 ? 18.544 9.078 -13.499 1.00 68.44 111 GLU A N 1
ATOM 820 C CA . GLU A 1 111 ? 19.495 9.756 -14.403 1.00 68.44 111 GLU A CA 1
ATOM 821 C C . GLU A 1 111 ? 20.409 8.793 -15.193 1.00 68.44 111 GLU A C 1
ATOM 823 O O . GLU A 1 111 ? 21.599 9.038 -15.371 1.00 68.44 111 GLU A O 1
ATOM 828 N N . ALA A 1 112 ? 19.854 7.671 -15.667 1.00 65.56 112 ALA A N 1
ATOM 829 C CA . ALA A 1 112 ? 20.556 6.640 -16.440 1.00 65.56 112 ALA A CA 1
ATOM 830 C C . ALA A 1 112 ? 21.720 5.914 -15.723 1.00 65.56 112 ALA A C 1
ATOM 832 O O . ALA A 1 112 ? 22.570 5.313 -16.383 1.00 65.56 112 ALA A O 1
ATOM 833 N N . ARG A 1 113 ? 21.750 5.878 -14.382 1.00 77.00 113 ARG A N 1
ATOM 834 C CA . ARG A 1 113 ? 22.646 4.973 -13.633 1.00 77.00 113 ARG A CA 1
ATOM 835 C C . ARG A 1 113 ? 22.215 3.516 -13.854 1.00 77.00 113 ARG A C 1
ATOM 837 O O . ARG A 1 113 ? 21.316 3.028 -13.173 1.00 77.00 113 ARG A O 1
ATOM 844 N N . THR A 1 114 ? 22.845 2.826 -14.807 1.00 80.88 114 THR A N 1
ATOM 845 C CA . THR A 1 114 ? 22.402 1.518 -15.331 1.00 80.88 114 THR A CA 1
ATOM 846 C C . THR A 1 114 ? 22.120 0.470 -14.251 1.00 80.88 114 THR A C 1
ATOM 848 O O . THR A 1 114 ? 21.105 -0.216 -14.323 1.00 80.88 114 THR A O 1
ATOM 851 N N . GLU A 1 115 ? 22.973 0.365 -13.230 1.00 83.62 115 GLU A N 1
ATOM 852 C CA . GLU A 1 115 ? 22.804 -0.610 -12.141 1.00 83.62 115 GLU A CA 1
ATOM 853 C C . GLU A 1 115 ? 21.587 -0.296 -11.259 1.00 83.62 115 GLU A C 1
ATOM 855 O O . GLU A 1 115 ? 20.810 -1.190 -10.929 1.00 83.62 115 GLU A O 1
ATOM 860 N N . VAL A 1 116 ? 21.372 0.984 -10.943 1.00 84.75 116 VAL A N 1
ATOM 861 C CA . VAL A 1 116 ? 20.209 1.451 -10.171 1.00 84.75 116 VAL A CA 1
ATOM 862 C C . VAL A 1 116 ? 18.923 1.221 -10.963 1.00 84.75 116 VAL A C 1
ATOM 864 O O . VAL A 1 116 ? 17.941 0.722 -10.421 1.00 84.75 116 VAL A O 1
ATOM 867 N N . VAL A 1 117 ? 18.933 1.525 -12.263 1.00 86.62 117 VAL A N 1
ATOM 868 C CA . VAL A 1 117 ? 17.793 1.282 -13.159 1.00 86.62 117 VAL A CA 1
ATOM 869 C C . VAL A 1 117 ? 17.449 -0.208 -13.224 1.00 86.62 117 VAL A C 1
ATOM 871 O O . VAL A 1 117 ? 16.282 -0.567 -13.079 1.00 86.62 117 VAL A O 1
ATOM 874 N N . ALA A 1 118 ? 18.450 -1.077 -13.396 1.00 88.25 118 ALA A N 1
ATOM 875 C CA . ALA A 1 118 ? 18.249 -2.524 -13.436 1.00 88.25 118 ALA A CA 1
ATOM 876 C C . ALA A 1 118 ? 17.669 -3.057 -12.117 1.00 88.25 118 ALA A C 1
ATOM 878 O O . ALA A 1 118 ? 16.733 -3.857 -12.135 1.00 88.25 118 ALA A O 1
ATOM 879 N N . PHE A 1 119 ? 18.175 -2.568 -10.982 1.00 87.62 119 PHE A N 1
ATOM 880 C CA . PHE A 1 119 ? 17.645 -2.919 -9.670 1.00 87.62 119 PHE A CA 1
ATOM 881 C C . PHE A 1 119 ? 16.178 -2.498 -9.516 1.00 87.62 119 PHE A C 1
ATOM 883 O O . PHE A 1 119 ? 15.337 -3.329 -9.180 1.00 87.62 119 PHE A O 1
ATOM 890 N N . ILE A 1 120 ? 15.834 -1.242 -9.822 1.00 89.19 120 ILE A N 1
ATOM 891 C CA . ILE A 1 120 ? 14.446 -0.766 -9.714 1.00 89.19 120 ILE A CA 1
ATOM 892 C C . ILE A 1 120 ? 13.519 -1.570 -10.635 1.00 89.19 120 ILE A C 1
ATOM 894 O O . ILE A 1 120 ? 12.406 -1.902 -10.233 1.00 89.19 120 ILE A O 1
ATOM 898 N N . GLN A 1 121 ? 13.964 -1.931 -11.844 1.00 91.81 121 GLN A N 1
ATOM 899 C CA . GLN A 1 121 ? 13.170 -2.759 -12.753 1.00 91.81 121 GLN A CA 1
ATOM 900 C C . GLN A 1 121 ? 12.895 -4.152 -12.168 1.00 91.81 121 GLN A C 1
ATOM 902 O O . GLN A 1 121 ? 11.760 -4.622 -12.217 1.00 91.81 121 GLN A O 1
ATOM 907 N N . GLN A 1 122 ? 13.894 -4.775 -11.540 1.00 92.38 122 GLN A N 1
ATOM 908 C CA . GLN A 1 122 ? 13.709 -6.042 -10.832 1.00 92.38 122 GLN A CA 1
ATOM 909 C C . GLN A 1 122 ? 12.732 -5.905 -9.651 1.00 92.38 122 GLN A C 1
ATOM 911 O O . GLN A 1 122 ? 11.931 -6.809 -9.399 1.00 92.38 122 GLN A O 1
ATOM 916 N N . GLU A 1 123 ? 12.778 -4.785 -8.925 1.00 92.44 123 GLU A N 1
ATOM 917 C CA . GLU A 1 123 ? 11.827 -4.504 -7.847 1.00 92.44 123 GLU A CA 1
ATOM 918 C C . GLU A 1 123 ? 10.405 -4.297 -8.369 1.00 92.44 123 GLU A C 1
ATOM 920 O O . GLU A 1 123 ? 9.469 -4.803 -7.756 1.00 92.44 123 GLU A O 1
ATOM 925 N N . ILE A 1 124 ? 10.227 -3.638 -9.520 1.00 95.06 124 ILE A N 1
ATOM 926 C CA . ILE A 1 124 ? 8.922 -3.530 -10.188 1.00 95.06 124 ILE A CA 1
ATOM 927 C C . ILE A 1 124 ? 8.379 -4.926 -10.494 1.00 95.06 124 ILE A C 1
ATOM 929 O O . ILE A 1 124 ? 7.252 -5.233 -10.109 1.00 95.06 124 ILE A O 1
ATOM 933 N N . ASP A 1 125 ? 9.177 -5.789 -11.123 1.00 96.69 125 ASP A N 1
ATOM 934 C CA . ASP A 1 125 ? 8.742 -7.136 -11.503 1.00 96.69 125 ASP A CA 1
ATOM 935 C C . ASP A 1 125 ? 8.351 -7.968 -10.270 1.00 96.69 125 ASP A C 1
ATOM 937 O O . ASP A 1 125 ? 7.307 -8.630 -10.256 1.00 96.69 125 ASP A O 1
ATOM 941 N N . ARG A 1 126 ? 9.142 -7.886 -9.189 1.00 96.38 126 ARG A N 1
ATOM 942 C CA . ARG A 1 126 ? 8.821 -8.543 -7.913 1.00 96.38 126 ARG A CA 1
ATOM 943 C C . ARG A 1 126 ? 7.539 -7.983 -7.303 1.00 96.38 126 ARG A C 1
ATOM 945 O O . ARG A 1 126 ? 6.698 -8.754 -6.846 1.00 96.38 126 ARG A O 1
ATOM 952 N N . HIS A 1 127 ? 7.376 -6.663 -7.302 1.00 97.81 127 HIS A N 1
ATOM 953 C CA . HIS A 1 127 ? 6.205 -5.994 -6.740 1.00 97.81 127 HIS A CA 1
ATOM 954 C C . HIS A 1 127 ? 4.928 -6.392 -7.481 1.00 97.81 127 HIS A C 1
ATOM 956 O O . HIS A 1 127 ? 3.944 -6.771 -6.850 1.00 97.81 127 HIS A O 1
ATOM 962 N N . LEU A 1 128 ? 4.962 -6.421 -8.818 1.00 98.56 128 LEU A N 1
ATOM 963 C CA . LEU A 1 128 ? 3.851 -6.899 -9.646 1.00 98.56 128 LEU A CA 1
ATOM 964 C C . LEU A 1 128 ? 3.529 -8.375 -9.374 1.00 98.56 128 LEU A C 1
ATOM 966 O O . L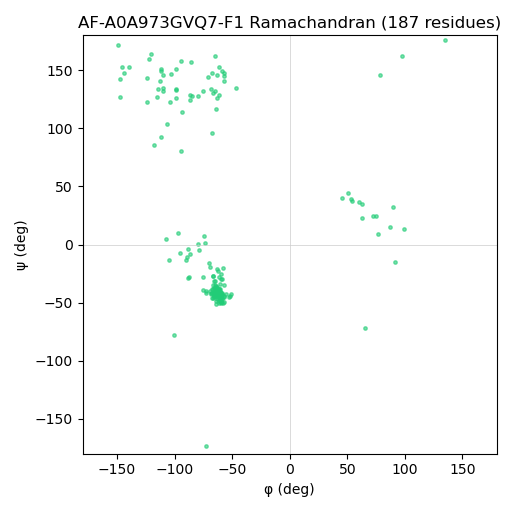EU A 1 128 ? 2.358 -8.733 -9.232 1.00 98.56 128 LEU A O 1
ATOM 970 N N . ALA A 1 129 ? 4.543 -9.233 -9.227 1.00 98.69 129 ALA A N 1
ATOM 971 C CA . ALA A 1 129 ? 4.327 -10.630 -8.855 1.00 98.69 129 ALA A CA 1
ATOM 972 C C . ALA A 1 129 ? 3.627 -10.760 -7.488 1.00 98.69 129 ALA A C 1
ATOM 974 O O . ALA A 1 129 ? 2.713 -11.580 -7.340 1.00 98.69 129 ALA A O 1
ATOM 975 N N . MET A 1 130 ? 4.003 -9.928 -6.510 1.00 98.75 130 MET A N 1
ATOM 976 C CA . MET A 1 130 ? 3.364 -9.887 -5.192 1.00 98.75 130 MET A CA 1
ATOM 977 C C . MET A 1 130 ? 1.926 -9.365 -5.254 1.00 98.75 130 MET A C 1
ATOM 979 O O . MET A 1 130 ? 1.066 -9.940 -4.595 1.00 98.75 130 MET A O 1
ATOM 983 N N . ILE A 1 131 ? 1.619 -8.365 -6.088 1.00 98.81 131 ILE A N 1
ATOM 984 C CA . ILE A 1 131 ? 0.237 -7.899 -6.323 1.00 98.81 131 ILE A CA 1
ATOM 985 C C . ILE A 1 131 ? -0.634 -9.044 -6.853 1.00 98.81 131 ILE A C 1
ATOM 987 O O . ILE A 1 131 ? -1.722 -9.300 -6.332 1.00 98.81 131 ILE A O 1
ATOM 991 N N . GLY A 1 132 ? -0.135 -9.794 -7.839 1.00 98.75 132 GLY A N 1
ATOM 992 C CA . GLY A 1 132 ? -0.840 -10.958 -8.374 1.00 98.75 132 GLY A CA 1
ATOM 993 C C . GLY A 1 132 ? -1.054 -12.058 -7.326 1.00 98.75 132 GLY A C 1
ATOM 994 O O . GLY A 1 132 ? -2.116 -12.682 -7.287 1.00 98.75 132 GLY A O 1
ATOM 995 N N . LYS A 1 133 ? -0.065 -12.301 -6.454 1.00 98.81 133 LYS A N 1
ATOM 996 C CA . LYS A 1 133 ? -0.201 -13.239 -5.327 1.00 98.81 133 LYS A CA 1
ATOM 997 C C . LYS A 1 133 ? -1.222 -12.757 -4.298 1.00 98.81 133 LYS A C 1
ATOM 999 O O . LYS A 1 133 ? -2.072 -13.548 -3.908 1.00 98.81 133 LYS A O 1
ATOM 1004 N N . ALA A 1 134 ? -1.184 -11.483 -3.918 1.00 98.75 134 ALA A N 1
ATOM 1005 C CA . ALA A 1 134 ? -2.115 -10.877 -2.970 1.00 98.75 134 ALA A CA 1
ATOM 1006 C C . ALA A 1 134 ? -3.566 -11.026 -3.439 1.00 98.75 134 ALA A C 1
ATOM 1008 O O . ALA A 1 134 ? -4.427 -11.452 -2.670 1.00 98.75 134 ALA A O 1
ATOM 1009 N N . PHE A 1 135 ? -3.810 -10.777 -4.730 1.00 98.62 135 PHE A N 1
ATOM 1010 C CA . PHE A 1 135 ? -5.110 -11.015 -5.348 1.00 98.62 135 PHE A CA 1
ATOM 1011 C C . PHE A 1 135 ? -5.566 -12.475 -5.191 1.00 98.62 135 PHE A C 1
ATOM 1013 O O . PHE A 1 135 ? -6.676 -12.727 -4.725 1.00 98.62 135 PHE A O 1
ATOM 1020 N N . ARG A 1 136 ? -4.703 -13.449 -5.518 1.00 98.56 136 ARG A N 1
ATOM 1021 C CA . ARG A 1 136 ? -5.025 -14.884 -5.380 1.00 98.56 136 ARG A CA 1
ATOM 1022 C C . ARG A 1 136 ? -5.211 -15.328 -3.926 1.00 98.56 136 ARG A C 1
ATOM 1024 O O . ARG A 1 136 ? -6.005 -16.227 -3.678 1.00 98.56 136 ARG A O 1
ATOM 1031 N N . ALA A 1 137 ? -4.503 -14.704 -2.989 1.00 97.94 137 ALA A N 1
ATOM 1032 C CA . ALA A 1 137 ? -4.597 -14.973 -1.555 1.00 97.94 137 ALA A CA 1
ATOM 1033 C C . ALA A 1 137 ? -5.823 -14.315 -0.889 1.00 97.94 137 ALA A C 1
ATOM 1035 O O . ALA A 1 137 ? -6.079 -14.535 0.292 1.00 97.94 137 ALA A O 1
ATOM 1036 N N . GLY A 1 138 ? -6.601 -13.508 -1.622 1.00 97.75 138 GLY A N 1
ATOM 1037 C CA . GLY A 1 138 ? -7.778 -12.831 -1.075 1.00 97.75 138 GLY A CA 1
ATOM 1038 C C . GLY A 1 138 ? -7.442 -11.645 -0.165 1.00 97.75 138 GLY A C 1
ATOM 1039 O O . GLY A 1 138 ? -8.257 -11.278 0.689 1.00 97.75 138 GLY A O 1
ATOM 1040 N N . VAL A 1 139 ? -6.263 -11.041 -0.341 1.00 98.81 139 VAL A N 1
ATOM 1041 C CA . VAL A 1 139 ? -5.923 -9.752 0.272 1.00 98.81 139 VAL A CA 1
ATOM 1042 C C . VAL A 1 139 ? -6.810 -8.668 -0.353 1.00 98.81 139 VAL A C 1
ATOM 1044 O O . VAL A 1 139 ? -6.883 -8.587 -1.584 1.00 98.81 139 VAL A O 1
ATOM 1047 N N . PRO A 1 140 ? -7.484 -7.816 0.441 1.00 98.56 140 PRO A N 1
ATOM 1048 C CA . PRO A 1 140 ? -8.223 -6.684 -0.105 1.00 98.56 140 PRO A CA 1
ATOM 1049 C C . PRO A 1 140 ? -7.270 -5.711 -0.809 1.00 98.56 140 PRO A C 1
ATOM 1051 O O . PRO A 1 140 ? -6.296 -5.246 -0.222 1.00 98.56 140 PRO A O 1
ATOM 1054 N N . LEU A 1 141 ? -7.549 -5.388 -2.069 1.00 98.81 141 LEU A N 1
ATOM 1055 C CA . LEU A 1 141 ? -6.753 -4.447 -2.857 1.00 98.81 141 LEU A CA 1
ATOM 1056 C C . LEU A 1 141 ? -7.551 -3.172 -3.129 1.00 98.81 141 LEU A C 1
ATOM 1058 O O . LEU A 1 141 ? -8.774 -3.213 -3.280 1.00 98.81 141 LEU A O 1
ATOM 1062 N N . ALA A 1 142 ? -6.846 -2.051 -3.243 1.00 98.56 142 ALA A N 1
ATOM 1063 C CA . ALA A 1 142 ? -7.372 -0.814 -3.811 1.00 98.56 142 ALA A CA 1
ATOM 1064 C C . ALA A 1 142 ? -6.305 -0.141 -4.686 1.00 98.56 142 ALA A C 1
ATOM 1066 O O . ALA A 1 142 ? -5.103 -0.322 -4.482 1.00 98.56 142 ALA A O 1
ATO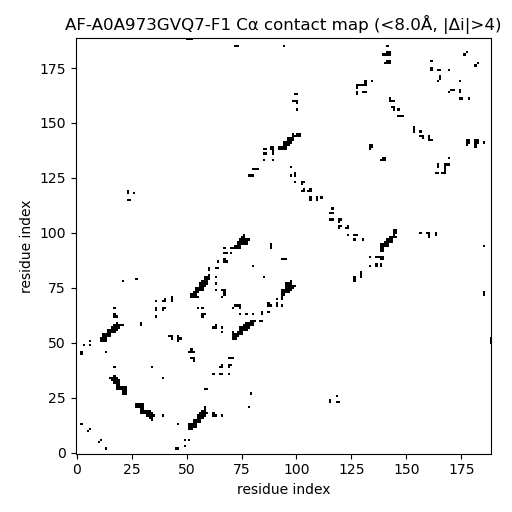M 1067 N N . VAL A 1 143 ? -6.749 0.627 -5.682 1.00 98.25 143 VAL A N 1
ATOM 1068 C CA . VAL A 1 143 ? -5.849 1.337 -6.600 1.00 98.25 143 VAL A CA 1
ATOM 1069 C C . VAL A 1 143 ? -5.469 2.690 -6.008 1.00 98.25 143 VAL A C 1
ATOM 1071 O O . VAL A 1 143 ? -6.334 3.492 -5.661 1.00 98.25 143 VAL A O 1
ATOM 1074 N N . GLY A 1 144 ? -4.168 2.965 -5.954 1.00 97.12 144 GLY A N 1
ATOM 1075 C CA . GLY A 1 144 ? -3.611 4.259 -5.577 1.00 97.12 144 GLY A CA 1
ATOM 1076 C C . GLY A 1 144 ? -2.318 4.508 -6.342 1.00 97.12 144 GLY A C 1
ATOM 1077 O O . GLY A 1 144 ? -1.556 3.580 -6.583 1.00 97.12 144 GLY A O 1
ATOM 1078 N N . THR A 1 145 ? -2.080 5.756 -6.743 1.00 96.12 145 THR A N 1
ATOM 1079 C CA . THR A 1 145 ? -1.001 6.104 -7.685 1.00 96.12 145 THR A CA 1
ATOM 1080 C C . THR A 1 145 ? 0.207 6.756 -7.028 1.00 96.12 145 THR A C 1
ATOM 1082 O O . THR A 1 145 ? 1.238 6.909 -7.685 1.00 96.12 145 THR A O 1
ATOM 1085 N N . ASP A 1 146 ? 0.076 7.196 -5.771 1.00 95.19 146 ASP A N 1
ATOM 1086 C CA . ASP A 1 146 ? 1.062 8.028 -5.067 1.00 95.19 146 ASP A CA 1
ATOM 1087 C C . ASP A 1 146 ? 1.444 9.301 -5.854 1.00 95.19 146 ASP A C 1
ATOM 1089 O O . ASP A 1 146 ? 2.605 9.696 -5.969 1.00 95.19 146 ASP A O 1
ATOM 1093 N N . CYS A 1 147 ? 0.446 9.905 -6.501 1.00 92.75 147 CYS A N 1
ATOM 1094 C CA . CYS A 1 147 ? 0.584 11.149 -7.251 1.00 92.75 147 CYS A CA 1
ATOM 1095 C C . CYS A 1 147 ? 0.012 12.323 -6.460 1.00 92.75 147 CYS A C 1
ATOM 1097 O O . CYS A 1 147 ? -1.002 12.195 -5.775 1.00 92.75 147 CYS A O 1
ATOM 1099 N N . VAL A 1 148 ? 0.619 13.498 -6.617 1.00 86.50 148 VAL A N 1
ATOM 1100 C CA . VAL A 1 148 ? 0.152 14.730 -5.971 1.00 86.50 148 VAL A CA 1
ATOM 1101 C C . VAL A 1 148 ? -0.776 15.477 -6.924 1.00 86.50 148 VAL A C 1
ATOM 1103 O O . VAL A 1 148 ? -0.344 15.961 -7.965 1.00 86.50 148 VAL A O 1
ATOM 1106 N N . LEU A 1 149 ? -2.057 15.590 -6.586 1.00 81.94 149 LEU A N 1
ATOM 1107 C CA . LEU A 1 149 ? -3.031 16.352 -7.374 1.00 81.94 149 LEU A CA 1
ATOM 1108 C C . LEU A 1 149 ? -3.262 17.750 -6.765 1.00 81.94 149 LEU A C 1
ATOM 1110 O O . LEU A 1 149 ? -3.144 17.891 -5.548 1.00 81.94 149 LEU A O 1
ATOM 1114 N N . PRO A 1 150 ? -3.614 18.783 -7.562 1.00 77.31 150 PRO A N 1
ATOM 1115 C CA . PRO A 1 150 ? -3.858 18.778 -9.007 1.00 77.31 150 PRO A CA 1
ATOM 1116 C C . PRO A 1 150 ? -2.609 19.179 -9.818 1.00 77.31 150 PRO A C 1
ATOM 1118 O O . PRO A 1 150 ? -2.491 20.309 -10.287 1.00 77.31 150 PRO A O 1
ATOM 1121 N N . ASP A 1 151 ? -1.676 18.255 -10.036 1.00 86.19 151 ASP A N 1
ATOM 1122 C CA . ASP A 1 151 ? -0.535 18.480 -10.922 1.00 86.19 151 ASP A CA 1
ATOM 1123 C C . ASP A 1 151 ? -0.737 17.750 -12.256 1.00 86.19 151 ASP A C 1
ATOM 1125 O O . ASP A 1 151 ? -0.922 16.532 -12.314 1.00 86.19 151 ASP A O 1
ATOM 1129 N N . ARG A 1 152 ? -0.702 18.513 -13.356 1.00 86.44 152 ARG A N 1
ATOM 1130 C CA . ARG A 1 152 ? -0.933 18.000 -14.715 1.00 86.44 152 ARG A CA 1
ATOM 1131 C C . ARG A 1 152 ? 0.111 16.976 -15.155 1.00 86.44 152 ARG A C 1
ATOM 1133 O O . ARG A 1 152 ? -0.191 16.194 -16.053 1.00 86.44 152 ARG A O 1
ATOM 1140 N N . ARG A 1 153 ? 1.297 16.959 -14.536 1.00 86.62 153 ARG A N 1
ATOM 1141 C CA . ARG A 1 153 ? 2.360 15.984 -14.826 1.00 86.62 153 ARG A CA 1
ATOM 1142 C C . ARG A 1 153 ? 1.942 14.545 -14.526 1.00 86.62 153 ARG A C 1
ATOM 1144 O O . ARG A 1 153 ? 2.497 13.640 -15.125 1.00 86.62 153 ARG A O 1
ATOM 1151 N N . TYR A 1 154 ? 0.954 14.339 -13.652 1.00 86.44 154 TYR A N 1
ATOM 1152 C CA . TYR A 1 154 ? 0.450 13.007 -13.296 1.00 86.44 154 TYR A CA 1
ATOM 1153 C C . TYR A 1 154 ? -0.810 12.597 -14.075 1.00 86.44 154 TYR A C 1
ATOM 1155 O O . TYR A 1 154 ? -1.465 11.610 -13.732 1.00 86.44 154 TYR A O 1
ATOM 1163 N N . ARG A 1 155 ? -1.201 13.350 -15.115 1.00 86.38 155 ARG A N 1
ATOM 1164 C CA . ARG A 1 155 ? -2.323 12.962 -15.982 1.00 86.38 155 ARG A CA 1
ATOM 1165 C C . ARG A 1 155 ? -1.999 11.627 -16.663 1.00 86.38 155 ARG A C 1
ATOM 1167 O O . ARG A 1 155 ? -0.959 11.502 -17.292 1.00 86.38 155 ARG A O 1
ATOM 1174 N N . GLY A 1 156 ? -2.920 10.670 -16.569 1.00 90.31 156 GLY A N 1
ATOM 1175 C CA . GLY A 1 156 ? -2.768 9.325 -17.139 1.00 90.31 156 GLY A CA 1
ATOM 1176 C C . GLY A 1 156 ? -2.159 8.303 -16.176 1.00 90.31 156 GLY A C 1
ATOM 1177 O O . GLY A 1 156 ? -2.346 7.111 -16.377 1.00 90.31 156 GLY A O 1
ATOM 1178 N N . TYR A 1 157 ? -1.545 8.731 -15.065 1.00 93.44 157 TYR A N 1
ATOM 1179 C CA . TYR A 1 157 ? -0.861 7.793 -14.160 1.00 93.44 157 TYR A CA 1
ATOM 1180 C C . TYR A 1 157 ? -1.830 6.880 -13.403 1.00 93.44 157 TYR A C 1
ATOM 1182 O O . TYR A 1 157 ? -1.429 5.831 -12.907 1.00 93.44 157 TYR A O 1
ATOM 1190 N N . TYR A 1 158 ? -3.110 7.255 -13.321 1.00 95.00 158 TYR A N 1
ATOM 1191 C CA . TYR A 1 158 ? -4.141 6.342 -12.838 1.00 95.00 158 TYR A CA 1
ATOM 1192 C C . TYR A 1 158 ? -4.363 5.186 -13.817 1.00 95.00 158 TYR A C 1
ATOM 1194 O O . TYR A 1 158 ? -4.352 4.036 -13.396 1.00 95.00 158 TYR A O 1
ATOM 1202 N N . ASP A 1 1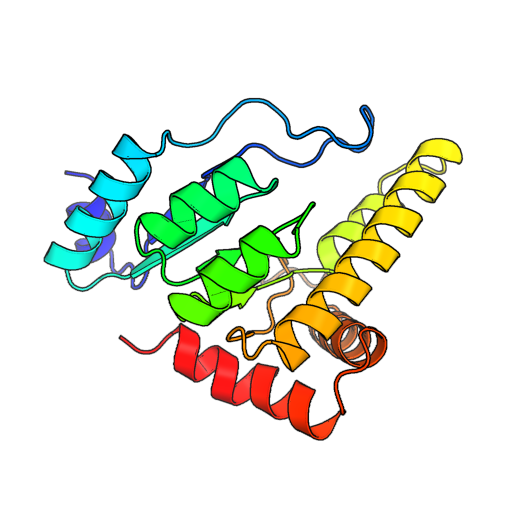59 ? -4.474 5.474 -15.116 1.00 96.06 159 ASP A N 1
ATOM 1203 C CA . ASP A 1 159 ? -4.624 4.448 -16.153 1.00 96.06 159 ASP A CA 1
ATOM 1204 C C . ASP A 1 159 ? -3.378 3.555 -16.241 1.00 96.06 159 ASP A C 1
ATOM 1206 O O . ASP A 1 159 ? -3.499 2.338 -16.397 1.00 96.06 159 ASP A O 1
ATOM 1210 N N . ASP A 1 160 ? -2.187 4.133 -16.055 1.00 96.00 160 ASP A N 1
ATOM 1211 C CA . ASP A 1 160 ? -0.938 3.373 -15.958 1.00 96.00 160 ASP A CA 1
ATOM 1212 C C . ASP A 1 160 ? -0.945 2.413 -14.759 1.00 96.00 160 ASP A C 1
ATOM 1214 O O . ASP A 1 160 ? -0.521 1.264 -14.888 1.00 96.00 160 ASP A O 1
ATOM 1218 N N . GLU A 1 161 ? -1.458 2.840 -13.601 1.00 97.75 161 GLU A N 1
ATOM 1219 C CA . GLU A 1 161 ? -1.598 1.974 -12.425 1.00 97.75 161 GLU A CA 1
ATOM 1220 C C . GLU A 1 161 ? -2.584 0.823 -12.699 1.00 97.75 161 GLU A C 1
ATOM 1222 O O . GLU A 1 161 ? -2.295 -0.328 -12.370 1.00 97.75 161 GLU A O 1
ATOM 1227 N N . LEU A 1 162 ? -3.702 1.082 -13.393 1.00 98.38 162 LEU A N 1
ATOM 1228 C CA . LEU A 1 162 ? -4.621 0.019 -13.826 1.00 98.38 162 LEU A CA 1
ATOM 1229 C C . LEU A 1 162 ? -3.937 -0.968 -14.782 1.00 98.38 162 LEU A C 1
ATOM 1231 O O . LEU A 1 162 ? -4.136 -2.182 -14.677 1.00 98.38 162 LEU A O 1
ATOM 1235 N N . ALA A 1 163 ? -3.109 -0.473 -15.705 1.00 98.25 163 ALA A N 1
ATOM 1236 C CA . ALA A 1 163 ? -2.330 -1.317 -16.604 1.00 98.25 163 ALA A CA 1
ATOM 1237 C C . ALA A 1 163 ? -1.313 -2.185 -15.843 1.00 98.25 163 ALA A C 1
ATOM 1239 O O . ALA A 1 163 ? -1.125 -3.349 -16.199 1.00 98.25 163 ALA A O 1
ATOM 1240 N N . LEU A 1 164 ? -0.716 -1.673 -14.762 1.00 98.25 164 LEU A N 1
ATOM 1241 C CA . LEU A 1 164 ? 0.187 -2.439 -13.897 1.00 98.25 164 LEU A CA 1
ATOM 1242 C C . LEU A 1 164 ? -0.537 -3.570 -13.161 1.00 98.25 164 LEU A C 1
ATOM 1244 O O . LEU A 1 164 ? -0.036 -4.691 -13.135 1.00 98.25 164 LEU A O 1
ATOM 1248 N N . PHE A 1 165 ? -1.747 -3.332 -12.650 1.00 98.62 165 PHE A N 1
ATOM 1249 C CA . PHE A 1 165 ? -2.563 -4.398 -12.056 1.00 98.62 165 PHE A CA 1
ATOM 1250 C C . PHE A 1 165 ? -2.908 -5.499 -13.074 1.00 98.62 165 PHE A C 1
ATOM 1252 O O . PHE A 1 165 ? -2.857 -6.685 -12.746 1.00 98.62 165 PHE A O 1
ATOM 1259 N N . ARG A 1 166 ? -3.194 -5.133 -14.332 1.00 98.56 166 ARG A N 1
ATOM 1260 C CA . ARG A 1 166 ? -3.371 -6.117 -15.418 1.00 98.56 166 ARG A CA 1
ATOM 1261 C C . ARG A 1 166 ? -2.073 -6.878 -15.699 1.00 98.56 166 ARG A C 1
ATOM 1263 O O . ARG A 1 166 ? -2.102 -8.097 -15.842 1.00 98.56 166 ARG A O 1
ATOM 1270 N N . GLY A 1 167 ? -0.936 -6.181 -15.713 1.00 97.88 167 GLY A N 1
ATOM 1271 C CA . GLY A 1 167 ? 0.400 -6.773 -15.847 1.00 97.88 167 GLY A CA 1
ATOM 1272 C C . GLY A 1 167 ? 0.764 -7.739 -14.712 1.00 97.88 167 GLY A C 1
ATOM 1273 O O . GLY A 1 167 ? 1.470 -8.714 -14.945 1.00 97.88 167 GLY A O 1
ATOM 1274 N N . ALA A 1 168 ? 0.207 -7.539 -13.514 1.00 98.25 168 ALA A N 1
ATOM 1275 C CA . ALA A 1 168 ? 0.302 -8.469 -12.386 1.00 98.25 168 ALA A CA 1
ATOM 1276 C C . ALA A 1 168 ? -0.561 -9.744 -12.551 1.00 98.25 168 ALA A C 1
ATOM 1278 O O . ALA A 1 168 ? -0.586 -10.605 -11.666 1.00 98.25 168 ALA A O 1
ATOM 1279 N N . GLY A 1 169 ? -1.272 -9.886 -13.676 1.00 98.12 169 GLY A N 1
ATOM 1280 C CA . GLY A 1 169 ? -2.110 -11.042 -13.995 1.00 98.12 169 GLY A CA 1
ATOM 1281 C C . GLY A 1 169 ? -3.538 -10.955 -13.454 1.00 98.12 169 GLY A C 1
ATOM 1282 O O . GLY A 1 169 ? -4.222 -11.977 -13.399 1.00 98.12 169 GLY A O 1
ATOM 1283 N N . ILE A 1 170 ? -3.996 -9.769 -13.040 1.00 98.56 170 ILE A N 1
ATOM 1284 C CA . ILE A 1 170 ? -5.376 -9.561 -12.585 1.00 98.56 170 ILE A CA 1
ATOM 1285 C C . ILE A 1 170 ? -6.276 -9.292 -13.807 1.00 98.56 170 ILE A C 1
ATOM 1287 O O . ILE A 1 170 ? -5.961 -8.406 -14.607 1.00 98.56 170 ILE A O 1
ATOM 1291 N N . PRO A 1 171 ? -7.401 -10.018 -13.975 1.00 98.38 171 PRO A N 1
ATOM 1292 C CA . PRO A 1 171 ? -8.335 -9.793 -15.079 1.00 98.38 171 PRO A CA 1
ATOM 1293 C C . PRO A 1 171 ? -8.869 -8.355 -15.129 1.00 98.38 171 PRO A C 1
ATOM 1295 O O . PRO A 1 171 ? -9.102 -7.736 -14.092 1.00 98.38 171 PRO A O 1
ATOM 1298 N N . ALA A 1 172 ? -9.089 -7.816 -16.332 1.00 97.94 172 ALA A N 1
ATOM 1299 C CA . ALA A 1 172 ? -9.419 -6.400 -16.524 1.00 97.94 172 ALA A CA 1
ATOM 1300 C C . ALA A 1 172 ? -10.708 -5.956 -15.804 1.00 97.94 172 ALA A C 1
ATOM 1302 O O . ALA A 1 172 ? -10.704 -4.917 -15.149 1.00 97.94 172 ALA A O 1
ATOM 1303 N N . ASP A 1 173 ? -11.765 -6.769 -15.857 1.00 97.88 173 ASP A N 1
ATOM 1304 C CA . ASP A 1 173 ? -13.029 -6.544 -15.140 1.00 97.88 173 ASP A CA 1
ATOM 1305 C C . ASP A 1 173 ? -12.821 -6.496 -13.615 1.00 97.88 173 ASP A C 1
ATOM 1307 O O . ASP A 1 173 ? -13.470 -5.750 -12.884 1.00 97.88 173 ASP A O 1
ATOM 1311 N N . THR A 1 174 ? -11.875 -7.292 -13.124 1.00 98.44 174 THR A N 1
ATOM 1312 C CA . THR A 1 174 ? -11.519 -7.361 -11.712 1.00 98.44 174 THR A CA 1
ATOM 1313 C C . THR A 1 174 ? -10.704 -6.145 -11.295 1.00 98.44 174 THR A C 1
ATOM 1315 O O . THR A 1 174 ? -10.953 -5.593 -10.227 1.00 98.44 174 THR A O 1
ATOM 1318 N N . VAL A 1 175 ? -9.790 -5.670 -12.146 1.00 98.69 175 VAL A N 1
ATOM 1319 C CA . VAL A 1 175 ? -9.077 -4.403 -11.928 1.00 98.69 175 VAL A CA 1
ATOM 1320 C C . VAL A 1 175 ? -10.060 -3.234 -11.825 1.00 98.69 175 VAL A C 1
ATOM 1322 O O . VAL A 1 175 ? -9.922 -2.409 -10.926 1.00 98.69 175 VAL A O 1
ATOM 1325 N N . GLU A 1 176 ? -11.096 -3.192 -12.666 1.00 97.81 176 GLU A N 1
ATOM 1326 C CA . GLU A 1 176 ? -12.146 -2.164 -12.596 1.00 97.81 176 GLU A CA 1
ATOM 1327 C C . GLU A 1 176 ? -12.944 -2.224 -11.284 1.00 97.81 176 GLU A C 1
ATOM 1329 O O . GLU A 1 176 ? -13.216 -1.183 -10.678 1.00 97.81 176 GLU A O 1
ATOM 1334 N N . ARG A 1 177 ? -13.263 -3.425 -10.781 1.00 98.31 177 ARG A N 1
ATOM 1335 C CA . ARG A 1 177 ? -13.889 -3.586 -9.455 1.00 98.31 177 ARG A CA 1
ATOM 1336 C C . ARG A 1 177 ? -12.962 -3.159 -8.317 1.00 98.31 177 ARG A C 1
ATOM 1338 O O . ARG A 1 177 ? -13.405 -2.470 -7.405 1.00 98.31 177 ARG A O 1
ATOM 1345 N N . ILE A 1 178 ? -11.673 -3.495 -8.370 1.00 98.44 178 ILE A N 1
ATOM 1346 C CA . ILE A 1 178 ? -10.685 -3.042 -7.372 1.00 98.44 178 ILE A CA 1
ATOM 1347 C C . ILE A 1 178 ? -10.591 -1.506 -7.372 1.00 98.44 178 ILE A C 1
ATOM 1349 O O . ILE A 1 178 ? -10.591 -0.882 -6.310 1.00 98.44 178 ILE A O 1
ATOM 1353 N N . ALA A 1 179 ? -10.558 -0.892 -8.556 1.00 97.62 179 ALA A N 1
ATOM 1354 C CA . ALA A 1 179 ? -10.489 0.557 -8.737 1.00 97.62 179 ALA A CA 1
ATOM 1355 C C . ALA A 1 179 ? -11.738 1.296 -8.227 1.00 97.62 179 ALA A C 1
ATOM 1357 O O . ALA A 1 179 ? -11.636 2.423 -7.747 1.00 97.62 179 ALA A O 1
ATOM 1358 N N . SER A 1 180 ? -12.908 0.659 -8.304 1.00 97.12 180 SER A N 1
ATOM 1359 C CA . SER A 1 180 ? -14.190 1.240 -7.901 1.00 97.12 180 SER A CA 1
ATOM 1360 C C . SER A 1 180 ? -14.634 0.751 -6.518 1.00 97.12 180 SER A C 1
ATOM 1362 O O . SER A 1 180 ? -14.489 1.453 -5.517 1.00 97.12 180 SER A O 1
ATOM 1364 N N . GLU A 1 181 ? -15.161 -0.466 -6.440 1.00 97.06 181 GLU A N 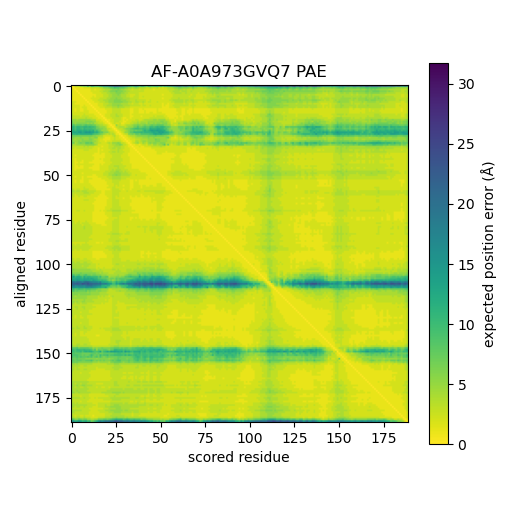1
ATOM 1365 C CA . GLU A 1 181 ? -15.674 -1.091 -5.222 1.00 97.06 181 GLU A CA 1
ATOM 1366 C C . GLU A 1 181 ? -14.600 -1.256 -4.149 1.00 97.06 181 GLU A C 1
ATOM 1368 O O . GLU A 1 181 ? -14.898 -1.031 -2.978 1.00 97.06 181 GLU A O 1
ATOM 1373 N N . GLY A 1 182 ? -13.365 -1.596 -4.533 1.00 97.06 182 GLY A N 1
ATOM 1374 C CA . GLY A 1 182 ? -12.232 -1.698 -3.609 1.00 97.06 182 GLY A CA 1
ATOM 1375 C C . GLY A 1 182 ? -11.892 -0.351 -2.972 1.00 97.06 182 GLY A C 1
ATOM 1376 O O . GLY A 1 182 ? -11.800 -0.256 -1.749 1.00 97.06 182 GLY A O 1
ATOM 1377 N N . GLY A 1 183 ? -11.812 0.714 -3.776 1.00 95.12 183 GLY A N 1
ATOM 1378 C CA . GLY A 1 183 ? -11.633 2.083 -3.281 1.00 95.12 183 GLY A CA 1
ATOM 1379 C C . GLY A 1 183 ? -12.782 2.541 -2.376 1.00 95.12 183 GLY A C 1
ATOM 1380 O O . GLY A 1 183 ? -12.549 3.081 -1.294 1.00 95.12 183 GLY A O 1
ATOM 1381 N N . ARG A 1 184 ? -14.033 2.259 -2.763 1.00 96.50 184 ARG A N 1
ATOM 1382 C CA . ARG A 1 184 ? -15.209 2.534 -1.922 1.00 96.50 184 ARG A CA 1
ATOM 1383 C C . ARG A 1 184 ? -15.125 1.781 -0.598 1.00 96.50 184 ARG A C 1
ATOM 1385 O O . ARG A 1 184 ? -15.328 2.387 0.447 1.00 96.50 184 ARG A O 1
ATOM 1392 N N . ALA A 1 185 ? -14.847 0.481 -0.636 1.00 96.94 185 ALA A N 1
ATOM 1393 C CA . ALA A 1 185 ? -14.740 -0.346 0.554 1.00 96.94 185 ALA A CA 1
ATOM 1394 C C . ALA A 1 185 ? -13.626 0.175 1.463 1.00 96.94 185 ALA A C 1
ATOM 1396 O O . ALA A 1 185 ? -13.884 0.381 2.640 1.00 96.94 185 ALA A O 1
ATOM 1397 N N . LEU A 1 186 ? -12.441 0.489 0.931 1.00 97.38 186 LEU A N 1
ATOM 1398 C CA . LEU A 1 186 ? -11.325 1.051 1.695 1.00 97.38 186 LEU A CA 1
ATOM 1399 C C . LEU A 1 186 ? -11.736 2.287 2.513 1.00 97.38 186 LEU A C 1
ATOM 1401 O O . LEU A 1 186 ? -11.382 2.373 3.689 1.00 97.38 186 LEU A O 1
ATOM 1405 N N . LEU A 1 187 ? -12.498 3.199 1.903 1.00 94.38 187 LEU A N 1
ATOM 1406 C CA . LEU A 1 187 ? -12.900 4.482 2.490 1.00 94.38 187 LEU A CA 1
ATOM 1407 C C . LEU A 1 187 ? -14.175 4.417 3.348 1.00 94.38 187 LEU A C 1
ATOM 1409 O O . LEU A 1 187 ? -14.522 5.398 4.006 1.00 94.38 187 LEU A O 1
ATOM 1413 N N . GLN A 1 188 ? -14.888 3.290 3.348 1.00 87.81 188 GLN A N 1
ATOM 1414 C CA . GLN A 1 188 ? -16.055 3.097 4.205 1.00 87.81 188 GLN A CA 1
ATOM 1415 C C . GLN A 1 188 ? -15.640 2.836 5.656 1.00 87.81 188 GLN A C 1
ATOM 1417 O O . GLN A 1 188 ? -14.758 2.013 5.916 1.00 87.81 188 GLN A O 1
ATOM 1422 N N . ARG A 1 189 ? -16.292 3.564 6.570 1.00 65.00 189 ARG A N 1
ATOM 1423 C CA . ARG A 1 189 ? -16.103 3.495 8.023 1.00 65.00 189 ARG A CA 1
ATOM 1424 C C . ARG A 1 189 ? -16.960 2.400 8.643 1.00 65.00 189 ARG A C 1
ATOM 1426 O O . ARG A 1 189 ? -18.126 2.268 8.206 1.00 65.00 189 ARG A O 1
#

Sequence (189 aa):
MEILKLRNDGADIIKIIASGVVSFELPGTVTPGGFSADEIRFLVAEAGRHGLSVMAHANGEAAIRAAAEAGVRSIEHGFFMTDAALDILADRKVFWVPTAGALRRAVERAEARTEVVAFIQQEIDRHLAMIGKAFRAGVPLAVGTDCVLPDRRYRGYYDDELALFRGAGIPADTVERIASEGGRALLQR

Solvent-accessible surface area (backbone atoms only — not comparable to full-atom values): 10031 Å² total; per-residue (Å²): 111,70,68,60,49,44,42,75,76,64,51,71,60,45,80,47,53,34,25,30,56,78,36,70,89,47,78,95,38,64,43,85,58,49,50,52,58,68,54,46,33,50,52,33,56,56,31,46,79,68,78,26,50,32,36,27,40,17,38,36,48,71,31,41,42,38,42,49,74,42,58,31,53,28,39,33,44,39,50,67,70,43,72,72,42,44,52,52,24,30,74,68,60,21,26,39,25,49,25,65,50,46,53,56,54,50,47,75,68,47,78,79,42,62,69,47,40,51,50,47,51,52,49,48,55,52,50,31,51,48,53,32,45,30,57,76,64,59,27,42,47,30,72,49,45,87,69,73,81,97,44,77,88,54,67,62,45,60,61,52,38,53,50,46,47,40,71,22,71,42,56,66,75,55,49,52,42,27,55,45,58,26,40,51,54,71,72,55,132

Foldseek 3Di:
DVLVVCVVVPDQAAEFELFADDDLPDFPDGDGDHDDLVVLLVVQVVCVVVVHAYEYADEAQVSLLSNLVSQHQEYEQHQNPDPVSLLSLQVSLREYANQLLVLVVVLVVPVPPPSSNVSSVVSSVVSLLVLLVSVVSRRQYAYDNPDDPPDPVCVCSSVVSLVSNVVSVQDSVRSVCRHPVSVVVSSDD